Protein AF-A0A1Y3NQS2-F1 (afdb_monomer_lite)

Structure (mmCIF, N/CA/C/O backbone):
data_AF-A0A1Y3NQS2-F1
#
_entry.id   AF-A0A1Y3NQS2-F1
#
loop_
_atom_site.group_PDB
_atom_site.id
_atom_site.type_symbol
_atom_site.label_atom_id
_atom_site.label_alt_id
_atom_site.label_comp_id
_atom_site.label_asym_id
_atom_site.label_entity_id
_atom_site.label_seq_id
_atom_site.pdbx_PDB_ins_code
_atom_site.Cartn_x
_atom_site.Cartn_y
_atom_site.Cartn_z
_atom_site.occupancy
_atom_site.B_iso_or_equiv
_atom_site.auth_seq_id
_atom_site.auth_comp_id
_atom_site.auth_asym_id
_atom_site.auth_atom_id
_atom_site.pdbx_PDB_model_num
ATOM 1 N N . MET A 1 1 ? -6.138 8.684 43.111 1.00 72.88 1 MET A N 1
ATOM 2 C CA . MET A 1 1 ? -6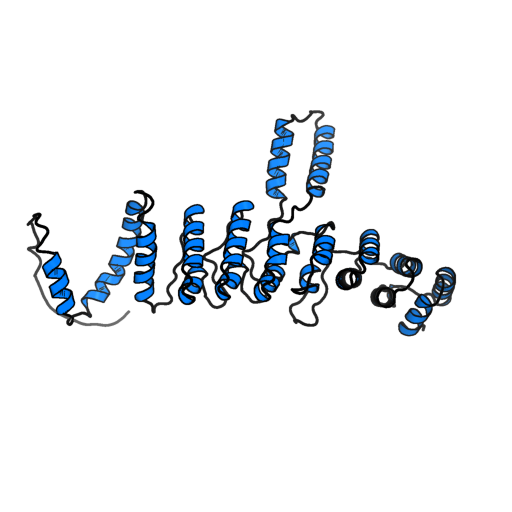.441 8.609 41.664 1.00 72.88 1 MET A CA 1
ATOM 3 C C . MET A 1 1 ? -6.278 7.164 41.236 1.00 72.88 1 MET A C 1
ATOM 5 O O . MET A 1 1 ? -5.329 6.545 41.696 1.00 72.88 1 MET A O 1
ATOM 9 N N . VAL A 1 2 ? -7.195 6.626 40.429 1.00 85.19 2 VAL A N 1
ATOM 10 C CA . VAL A 1 2 ? -7.030 5.296 39.816 1.00 85.19 2 VAL A CA 1
ATOM 11 C C . VAL A 1 2 ? -5.921 5.398 38.769 1.00 85.19 2 VAL A C 1
ATOM 13 O O . VAL A 1 2 ? -5.964 6.315 37.948 1.00 85.19 2 VAL A O 1
ATOM 16 N N . THR A 1 3 ? -4.923 4.516 38.816 1.00 89.56 3 THR A N 1
ATOM 17 C CA . THR A 1 3 ? -3.853 4.499 37.805 1.00 89.56 3 THR A CA 1
ATOM 18 C C . THR A 1 3 ? -4.320 3.801 36.528 1.00 89.56 3 THR A C 1
ATOM 20 O O . THR A 1 3 ? -5.260 3.006 36.551 1.00 89.56 3 THR A O 1
ATOM 23 N N . GLU A 1 4 ? -3.667 4.080 35.397 1.00 89.62 4 GLU A N 1
ATOM 24 C CA . GLU A 1 4 ? -3.989 3.412 34.129 1.00 89.62 4 GLU A CA 1
ATOM 25 C C . GLU A 1 4 ? -3.818 1.890 34.238 1.00 89.62 4 GLU A C 1
ATOM 27 O O . GLU A 1 4 ? -4.712 1.146 33.856 1.00 89.62 4 GLU A O 1
ATOM 32 N N . GLU A 1 5 ? -2.743 1.420 34.872 1.00 88.69 5 GLU A N 1
ATOM 33 C CA . GLU A 1 5 ? -2.480 -0.009 35.084 1.00 88.69 5 GLU A CA 1
ATOM 34 C C . GLU A 1 5 ? -3.564 -0.702 35.930 1.00 88.69 5 GLU A C 1
ATOM 36 O O . GLU A 1 5 ? -4.036 -1.789 35.586 1.00 88.69 5 GLU A O 1
ATOM 41 N N . GLN A 1 6 ? -4.020 -0.052 37.008 1.00 89.31 6 GLN A N 1
ATOM 42 C CA . GLN A 1 6 ? -5.140 -0.548 37.814 1.00 89.31 6 GLN A CA 1
ATOM 43 C C . GLN A 1 6 ? -6.417 -0.651 36.980 1.00 89.31 6 GLN A C 1
ATOM 45 O O . GLN A 1 6 ? -7.163 -1.625 37.097 1.00 89.31 6 GLN A O 1
ATOM 50 N N . LEU A 1 7 ? -6.656 0.344 36.126 1.00 91.31 7 LEU A N 1
ATOM 51 C CA . LEU A 1 7 ? -7.828 0.398 35.269 1.00 91.31 7 LEU A CA 1
ATOM 52 C C . LEU A 1 7 ? -7.801 -0.702 34.197 1.00 91.31 7 LEU A C 1
ATOM 54 O O . LEU A 1 7 ? -8.823 -1.348 33.982 1.00 91.31 7 LEU A O 1
ATOM 58 N N . LEU A 1 8 ? -6.643 -0.960 33.579 1.00 91.00 8 LEU A N 1
ATOM 59 C CA . LEU A 1 8 ? -6.447 -2.024 32.587 1.00 91.00 8 LEU A CA 1
ATOM 60 C C . LEU A 1 8 ? -6.851 -3.395 33.134 1.00 91.00 8 LEU A C 1
ATOM 62 O O . LEU A 1 8 ? -7.706 -4.070 32.556 1.00 91.00 8 LEU A O 1
ATOM 66 N N . LYS A 1 9 ? -6.261 -3.784 34.270 1.00 85.75 9 LYS A N 1
ATOM 67 C CA . LYS A 1 9 ? -6.524 -5.083 34.899 1.00 85.75 9 LYS A CA 1
ATOM 68 C C . LYS A 1 9 ? -7.984 -5.202 35.330 1.00 85.75 9 LYS A C 1
ATOM 70 O O . LYS A 1 9 ? -8.627 -6.217 35.089 1.00 85.75 9 LYS A O 1
ATOM 75 N N . PHE A 1 10 ? -8.531 -4.127 35.896 1.00 91.38 10 PHE A N 1
ATOM 76 C CA . PHE A 1 10 ? -9.922 -4.097 36.319 1.00 91.38 10 PHE A CA 1
ATOM 77 C C . PHE A 1 10 ? -10.898 -4.279 35.148 1.00 91.38 10 PHE A C 1
ATOM 79 O O . PHE A 1 10 ? -11.823 -5.077 35.258 1.00 91.38 10 PHE A O 1
ATOM 86 N N . ILE A 1 11 ? -10.699 -3.582 34.024 1.00 89.81 11 ILE A N 1
ATOM 87 C CA . ILE A 1 11 ? -11.578 -3.716 32.851 1.00 89.81 11 ILE A CA 1
ATOM 88 C C . ILE A 1 11 ? -11.485 -5.118 32.253 1.00 89.81 11 ILE A C 1
ATOM 90 O O . ILE A 1 11 ? -12.499 -5.672 31.845 1.00 89.81 11 ILE A O 1
ATOM 94 N N . LYS A 1 12 ? -10.285 -5.697 32.186 1.00 85.25 12 LYS A N 1
ATOM 95 C CA . LYS A 1 12 ? -10.092 -7.017 31.584 1.00 85.25 12 LYS A CA 1
ATOM 96 C C . LYS A 1 12 ? -10.880 -8.111 32.314 1.00 85.25 12 LYS A C 1
ATOM 98 O O . LYS A 1 12 ? -11.521 -8.929 31.662 1.00 85.25 12 LYS A O 1
ATOM 103 N N . ASP A 1 13 ? -10.859 -8.089 33.643 1.00 87.56 13 ASP A N 1
ATOM 104 C CA . ASP A 1 13 ? -11.329 -9.207 34.471 1.00 87.56 13 ASP A CA 1
ATOM 105 C C . ASP A 1 13 ? -12.802 -9.082 34.912 1.00 87.56 13 ASP A C 1
ATOM 107 O O . ASP A 1 13 ? -13.293 -9.918 35.670 1.00 87.56 13 ASP A O 1
ATOM 111 N N . ASN A 1 14 ? -13.524 -8.041 34.480 1.00 90.81 14 ASN A N 1
ATOM 112 C CA . ASN A 1 14 ? -14.874 -7.741 34.969 1.00 90.81 14 ASN A CA 1
ATOM 113 C C . ASN A 1 14 ? -15.906 -7.560 33.848 1.00 90.81 14 ASN A C 1
ATOM 115 O O . ASN A 1 14 ? -15.579 -7.263 32.699 1.00 90.81 14 ASN A O 1
ATOM 119 N N . THR A 1 15 ? -17.184 -7.717 34.207 1.00 93.62 15 THR A N 1
ATOM 120 C CA . THR A 1 15 ? -18.317 -7.471 33.306 1.00 93.62 15 THR A CA 1
ATOM 121 C C . THR A 1 15 ? -18.551 -5.977 33.097 1.00 93.62 15 THR A C 1
ATOM 123 O O . THR A 1 15 ? -18.218 -5.148 33.948 1.00 93.62 15 THR A O 1
ATOM 126 N N . VAL A 1 16 ? -19.202 -5.627 31.985 1.00 94.06 16 VAL A N 1
ATOM 127 C CA . VAL A 1 16 ? -19.558 -4.239 31.649 1.00 94.06 16 VAL A CA 1
ATOM 128 C C . VAL A 1 16 ? -20.316 -3.529 32.778 1.00 94.06 16 VAL A C 1
ATOM 130 O O . VAL A 1 16 ? -20.058 -2.353 33.027 1.00 94.06 16 VAL A O 1
ATOM 133 N N . ASP A 1 17 ? -21.195 -4.225 33.504 1.00 93.25 17 ASP A N 1
ATOM 134 C CA . ASP A 1 17 ? -21.956 -3.641 34.616 1.00 93.25 17 ASP A CA 1
ATOM 135 C C . ASP A 1 17 ? -21.053 -3.236 35.788 1.00 93.25 17 ASP A C 1
ATOM 137 O O . ASP A 1 17 ? -21.158 -2.121 36.312 1.00 93.25 17 ASP A O 1
ATOM 141 N N . ILE A 1 18 ? -20.109 -4.109 36.153 1.00 93.88 18 ILE A N 1
ATOM 142 C CA . ILE A 1 18 ? -19.116 -3.848 37.201 1.00 93.88 18 ILE A CA 1
ATOM 143 C C . ILE A 1 18 ? -18.188 -2.704 36.769 1.00 93.88 18 ILE A C 1
ATOM 145 O O . ILE A 1 18 ? -17.901 -1.794 37.555 1.00 93.88 18 ILE A O 1
ATOM 149 N N . ILE A 1 19 ? -17.778 -2.697 35.497 1.00 94.06 19 ILE A N 1
ATOM 150 C CA . ILE A 1 19 ? -16.976 -1.620 34.910 1.00 94.06 19 ILE A CA 1
ATOM 151 C C . ILE A 1 19 ? -17.725 -0.287 34.972 1.00 94.06 19 ILE A C 1
ATOM 153 O O . ILE A 1 19 ? -17.156 0.724 35.383 1.00 94.06 19 ILE A O 1
ATOM 157 N N . ASN A 1 20 ? -19.009 -0.272 34.619 1.00 94.25 20 ASN A N 1
ATOM 158 C CA . ASN A 1 20 ? -19.844 0.923 34.643 1.00 94.25 20 ASN A CA 1
ATOM 159 C C . ASN A 1 20 ? -20.007 1.499 36.046 1.00 94.25 20 ASN A C 1
ATOM 161 O O . ASN A 1 20 ? -19.822 2.703 36.239 1.00 94.25 20 ASN A O 1
ATOM 165 N N . PHE A 1 21 ? -20.269 0.644 37.035 1.00 94.19 21 PHE A N 1
ATOM 166 C CA . PHE A 1 21 ? -20.311 1.062 38.431 1.00 94.19 21 PHE A CA 1
ATOM 167 C C . PHE A 1 21 ? -18.988 1.707 38.870 1.00 94.19 21 PHE A C 1
ATOM 169 O O . PHE A 1 21 ? -18.985 2.802 39.437 1.00 94.19 21 PHE A O 1
ATOM 176 N N . TYR A 1 22 ? -17.857 1.070 38.559 1.00 93.12 22 TYR A N 1
ATOM 177 C CA . TYR A 1 22 ? -16.532 1.566 38.930 1.00 93.12 22 TYR A CA 1
ATOM 178 C C . TYR A 1 22 ? -16.192 2.899 38.252 1.00 93.12 22 TYR A C 1
ATOM 180 O O . TYR A 1 22 ? -15.749 3.838 38.915 1.00 93.12 22 TYR A O 1
ATOM 188 N N . PHE A 1 23 ? -16.456 3.024 36.949 1.00 94.62 23 PHE A N 1
ATOM 189 C CA . PHE A 1 23 ? -16.227 4.264 36.204 1.00 94.62 23 PHE A CA 1
ATOM 190 C C . PHE A 1 23 ? -17.012 5.433 36.801 1.00 94.62 23 PHE A C 1
ATOM 192 O O . PHE A 1 23 ? -16.451 6.517 36.955 1.00 94.62 23 PHE A O 1
ATOM 199 N N . ASN A 1 24 ? -18.273 5.208 37.181 1.00 93.00 24 ASN A N 1
ATOM 200 C CA . ASN A 1 24 ? -19.110 6.235 37.799 1.00 93.00 24 ASN A CA 1
ATOM 201 C C . ASN A 1 24 ? -18.612 6.595 39.204 1.00 93.00 24 ASN A C 1
ATOM 203 O O . ASN A 1 24 ? -18.467 7.775 39.517 1.00 93.00 24 ASN A O 1
ATOM 207 N N . LYS A 1 25 ? -18.276 5.591 40.027 1.00 93.94 25 LYS A N 1
ATOM 208 C CA . LYS A 1 25 ? -17.766 5.786 41.394 1.00 93.94 25 LYS A CA 1
ATOM 209 C C . LYS A 1 25 ? -16.491 6.632 41.432 1.00 93.94 25 LYS A C 1
ATOM 211 O O . LYS A 1 25 ? -16.337 7.459 42.326 1.00 93.94 25 LYS A O 1
ATOM 216 N N . TYR A 1 26 ? -15.585 6.425 40.478 1.00 92.25 26 TYR A N 1
ATOM 217 C CA . TYR A 1 26 ? -14.294 7.120 40.418 1.00 92.25 26 TYR A CA 1
ATOM 218 C C . TYR A 1 26 ? -14.248 8.258 39.388 1.00 92.25 26 TYR A C 1
ATOM 220 O O . TYR A 1 26 ? -13.177 8.816 39.154 1.00 92.25 26 TYR A O 1
ATOM 228 N N . ASN A 1 27 ? -15.391 8.616 38.789 1.00 91.25 27 ASN A N 1
ATOM 229 C CA . ASN A 1 27 ? -15.522 9.658 37.766 1.00 91.25 27 ASN A CA 1
ATOM 230 C C . ASN A 1 27 ? -14.489 9.527 36.622 1.00 91.25 27 ASN A C 1
ATOM 232 O O . ASN A 1 27 ? -13.821 10.488 36.227 1.00 91.25 27 ASN A O 1
ATOM 236 N N . ILE A 1 28 ? -14.317 8.305 36.114 1.00 92.06 28 ILE A N 1
ATOM 237 C CA . ILE A 1 28 ? -13.316 7.977 35.094 1.00 92.06 28 ILE A CA 1
ATOM 238 C C . ILE A 1 28 ? -13.755 8.541 33.742 1.00 92.06 28 ILE A C 1
ATOM 240 O O . ILE A 1 28 ? -14.823 8.214 33.223 1.00 92.06 28 ILE A O 1
ATOM 244 N N . ASN A 1 29 ? -12.897 9.364 33.138 1.00 90.38 29 ASN A N 1
ATOM 245 C CA . ASN A 1 29 ? -13.169 10.042 31.873 1.00 90.38 29 ASN A CA 1
ATOM 246 C C . ASN A 1 29 ? -12.006 9.869 30.892 1.00 90.38 29 ASN A C 1
ATOM 248 O O . ASN A 1 29 ? -10.848 10.054 31.265 1.00 90.38 29 ASN A O 1
ATOM 252 N N . SER A 1 30 ? -12.324 9.612 29.621 1.00 91.00 30 SER A N 1
ATOM 253 C CA . SER A 1 30 ? -11.355 9.406 28.536 1.00 91.00 30 SER A CA 1
ATOM 254 C C . SER A 1 30 ? -10.328 10.536 28.399 1.00 91.00 30 SER A C 1
ATOM 256 O O . SER A 1 30 ? -9.187 10.276 28.025 1.00 91.00 30 SER A O 1
ATOM 258 N N . LYS A 1 31 ? -10.672 11.780 28.768 1.00 89.81 31 LYS A N 1
ATOM 259 C CA . LYS A 1 31 ? -9.739 12.924 28.740 1.00 89.81 31 LYS A CA 1
ATOM 260 C C . LYS A 1 31 ? -8.485 12.703 29.599 1.00 89.81 31 LYS A C 1
ATOM 262 O O . LYS A 1 31 ? -7.427 13.199 29.232 1.00 89.81 31 LYS A O 1
ATOM 267 N N . TYR A 1 32 ? -8.601 11.988 30.718 1.00 89.12 32 TYR A N 1
ATOM 268 C CA . TYR A 1 32 ? -7.492 11.779 31.657 1.00 89.12 32 TYR A CA 1
ATOM 269 C C . TYR A 1 32 ? -6.646 10.537 31.345 1.00 89.12 32 TYR A C 1
ATOM 271 O O . TYR A 1 32 ? -5.622 10.338 31.983 1.00 89.12 32 TYR A O 1
ATOM 279 N N . PHE A 1 33 ? -7.055 9.728 30.364 1.00 89.94 33 PHE A N 1
ATOM 280 C CA . PHE A 1 33 ? -6.448 8.431 30.041 1.00 89.94 33 PHE A CA 1
ATOM 281 C C . PHE A 1 33 ? -6.138 8.319 28.544 1.00 89.94 33 PHE A C 1
ATOM 283 O O . PHE A 1 33 ? -6.528 7.351 27.897 1.00 89.94 33 PHE A O 1
ATOM 290 N N . ASN A 1 34 ? -5.539 9.360 27.957 1.00 89.31 34 ASN A N 1
ATOM 291 C CA . ASN A 1 34 ? -5.188 9.414 26.530 1.00 89.31 34 ASN A CA 1
ATOM 292 C C . ASN A 1 34 ? -6.338 8.985 25.587 1.00 89.31 34 ASN A C 1
ATOM 294 O O . ASN A 1 34 ? -6.175 8.129 24.719 1.00 89.31 34 ASN A O 1
ATOM 298 N N . ASN A 1 35 ? -7.548 9.511 25.810 1.00 92.88 35 ASN A N 1
ATOM 299 C CA . ASN A 1 35 ? -8.752 9.132 25.062 1.00 92.88 35 ASN A CA 1
ATOM 300 C C . ASN A 1 35 ? -9.048 7.609 25.082 1.00 92.88 35 ASN A C 1
ATOM 302 O O . ASN A 1 35 ? -9.699 7.080 24.190 1.00 92.88 35 ASN A O 1
ATOM 306 N N . PHE A 1 36 ? -8.571 6.898 26.105 1.00 95.31 36 PHE A N 1
ATOM 307 C CA . PHE A 1 36 ? -8.565 5.437 26.226 1.00 95.31 36 PHE A CA 1
ATOM 308 C C . PHE A 1 36 ? -7.836 4.680 25.106 1.00 95.31 36 PHE A C 1
ATOM 310 O O . PHE A 1 36 ? -8.033 3.477 24.975 1.00 95.31 36 PHE A O 1
ATOM 317 N N . ASN A 1 37 ? -6.970 5.331 24.325 1.00 92.12 37 ASN A N 1
ATOM 318 C CA . ASN A 1 37 ? -6.278 4.685 23.206 1.00 92.12 37 ASN A CA 1
ATOM 319 C C . ASN A 1 37 ? -5.357 3.541 23.683 1.00 92.12 37 ASN A C 1
ATOM 321 O O . ASN A 1 37 ? -5.443 2.431 23.161 1.00 92.12 37 ASN A O 1
ATOM 325 N N . HIS A 1 38 ? -4.543 3.770 24.725 1.00 92.44 38 HIS A N 1
ATOM 326 C CA . HIS A 1 38 ? -3.690 2.723 25.317 1.00 92.44 38 HIS A CA 1
ATOM 327 C C . HIS A 1 38 ? -4.507 1.597 25.950 1.00 92.44 38 HIS A C 1
ATOM 329 O O . HIS A 1 38 ? -4.187 0.423 25.779 1.00 92.44 38 HIS A O 1
ATOM 335 N N . ILE A 1 39 ? -5.604 1.953 26.623 1.00 94.69 39 ILE A N 1
ATOM 336 C CA . ILE A 1 39 ? -6.519 0.981 27.225 1.00 94.69 39 ILE A CA 1
ATOM 337 C C . ILE A 1 39 ? -7.121 0.075 26.160 1.00 94.69 39 ILE A C 1
ATOM 339 O O . ILE A 1 39 ? -7.090 -1.144 26.293 1.00 94.69 39 ILE A O 1
ATOM 343 N N . LEU A 1 40 ? -7.626 0.662 25.079 1.00 96.06 40 LEU A N 1
ATOM 344 C CA . LEU A 1 40 ? -8.206 -0.085 23.976 1.00 96.06 40 LEU A CA 1
ATOM 345 C C . LEU A 1 40 ? -7.179 -1.019 23.319 1.00 96.06 40 LEU A C 1
ATOM 347 O O . LEU A 1 40 ? -7.496 -2.179 23.058 1.00 96.06 40 L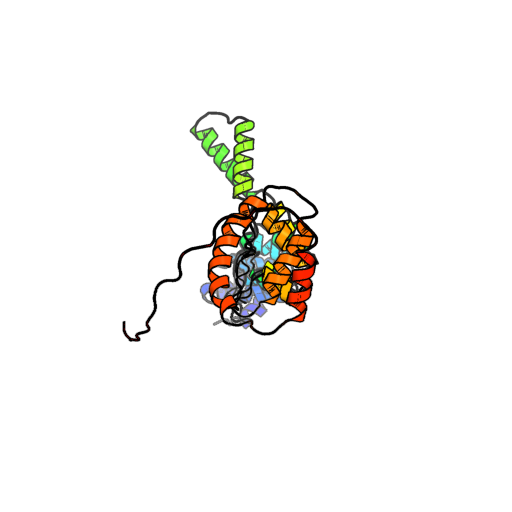EU A O 1
ATOM 351 N N . LEU A 1 41 ? -5.949 -0.539 23.098 1.00 95.06 41 LEU A N 1
ATOM 352 C CA . LEU A 1 41 ? -4.863 -1.353 22.552 1.00 95.06 41 LEU A CA 1
ATOM 353 C C . LEU A 1 41 ? -4.547 -2.553 23.456 1.00 95.06 41 LEU A C 1
ATOM 355 O O . LEU A 1 41 ? -4.505 -3.679 22.966 1.00 95.06 41 LEU A O 1
ATOM 359 N N . TYR A 1 42 ? -4.411 -2.339 24.768 1.00 94.38 42 TYR A N 1
ATOM 360 C CA . TYR A 1 42 ? -4.160 -3.415 25.731 1.00 94.38 42 TYR A CA 1
ATOM 361 C C . TYR A 1 42 ? -5.285 -4.457 25.756 1.00 94.38 42 TYR A C 1
ATOM 363 O O . TYR A 1 42 ? -5.028 -5.662 25.791 1.00 94.38 42 TYR A O 1
ATOM 371 N N . LEU A 1 43 ? -6.547 -4.021 25.731 1.00 94.56 43 LEU A N 1
ATOM 372 C CA . LEU A 1 43 ? -7.690 -4.938 25.735 1.00 94.56 43 LEU A CA 1
ATOM 373 C C . LEU A 1 43 ? -7.690 -5.840 24.497 1.00 94.56 43 LEU A C 1
ATOM 375 O O . LEU A 1 43 ? -7.983 -7.025 24.608 1.00 94.56 43 LEU A O 1
ATOM 379 N N . ILE A 1 44 ? -7.296 -5.311 23.339 1.00 95.19 44 ILE A N 1
ATOM 380 C CA . ILE A 1 44 ? -7.179 -6.097 22.106 1.00 95.19 44 ILE A CA 1
ATOM 381 C C . ILE A 1 44 ? -5.941 -6.999 22.118 1.00 95.19 44 ILE A C 1
ATOM 383 O O . ILE A 1 44 ? -6.019 -8.138 21.666 1.00 95.19 44 ILE A O 1
ATOM 387 N N . GLN A 1 45 ? -4.811 -6.539 22.658 1.00 94.12 45 GLN A N 1
ATOM 388 C CA . GLN A 1 45 ? -3.609 -7.363 22.847 1.00 94.12 45 GLN A CA 1
ATOM 389 C C . GLN A 1 45 ? -3.862 -8.554 23.775 1.00 94.12 45 GLN A C 1
ATOM 391 O O . GLN A 1 45 ? -3.307 -9.627 23.569 1.00 94.12 45 GLN A O 1
ATOM 396 N N . SER A 1 46 ? -4.713 -8.365 24.781 1.00 92.12 46 SER A N 1
ATOM 397 C CA . SER A 1 46 ? -4.994 -9.352 25.823 1.00 92.12 46 SER A CA 1
ATOM 398 C C . SER A 1 46 ? -6.270 -10.173 25.605 1.00 92.12 46 SER A C 1
ATOM 400 O O . SER A 1 46 ? -6.696 -10.856 26.538 1.00 92.12 46 SER A O 1
ATOM 402 N N . ASP A 1 47 ? -6.857 -10.099 24.404 1.00 90.75 47 ASP A N 1
ATOM 403 C CA . ASP A 1 47 ? -8.070 -10.817 23.984 1.00 90.75 47 ASP A CA 1
ATOM 404 C C . ASP A 1 47 ? -9.265 -10.628 24.935 1.00 90.75 47 ASP A C 1
ATOM 406 O O . ASP A 1 47 ? -10.008 -11.560 25.247 1.00 90.75 47 ASP A O 1
ATOM 410 N N . ALA A 1 48 ? -9.461 -9.395 25.408 1.00 91.75 48 ALA A N 1
ATOM 411 C CA . ALA A 1 48 ? -10.630 -9.032 26.197 1.00 91.75 48 ALA A CA 1
ATOM 412 C C . ALA A 1 48 ? -11.935 -9.209 25.399 1.00 91.75 48 ALA A C 1
ATOM 414 O O . ALA A 1 48 ? -11.955 -9.179 24.164 1.00 91.75 48 ALA A O 1
ATOM 415 N N . SER A 1 49 ? -13.052 -9.342 26.117 1.00 92.19 49 SER A N 1
ATOM 416 C CA . SER A 1 49 ? -14.361 -9.536 25.496 1.00 92.19 49 SER A CA 1
ATOM 417 C C . SER A 1 49 ? -14.750 -8.367 24.583 1.00 92.19 49 SER A C 1
ATOM 419 O O . SER A 1 49 ? -14.414 -7.199 24.821 1.00 92.19 49 SER A O 1
ATOM 421 N N . LYS A 1 50 ? -15.511 -8.676 23.528 1.00 92.88 50 LYS A N 1
ATOM 422 C CA . LYS A 1 50 ? -15.987 -7.674 22.567 1.00 92.88 50 LYS A CA 1
ATOM 423 C C . LYS A 1 50 ? -16.868 -6.624 23.242 1.00 92.88 50 LYS A C 1
ATOM 425 O O . LYS A 1 50 ? -16.818 -5.457 22.862 1.00 92.88 50 LYS A O 1
ATOM 430 N N . GLU A 1 51 ? -17.621 -7.020 24.262 1.00 94.69 51 GLU A N 1
ATOM 431 C CA . GLU A 1 51 ? -18.461 -6.146 25.078 1.00 94.69 51 GLU A CA 1
ATOM 432 C C . GLU A 1 51 ? -17.618 -5.104 25.824 1.00 94.69 51 GLU A C 1
ATOM 434 O O . GLU A 1 51 ? -17.957 -3.918 25.818 1.00 94.69 51 GLU A O 1
ATOM 439 N N . ASN A 1 52 ? -16.488 -5.516 26.409 1.00 94.31 52 ASN A N 1
ATOM 440 C CA . ASN A 1 52 ? -15.584 -4.610 27.118 1.00 94.31 52 ASN A CA 1
ATOM 441 C C . ASN A 1 52 ? -14.892 -3.647 26.141 1.00 94.31 52 ASN A C 1
ATOM 443 O O . ASN A 1 52 ? -14.812 -2.445 26.407 1.00 94.31 52 ASN A O 1
ATOM 447 N N . ILE A 1 53 ? -14.467 -4.142 24.974 1.00 95.44 53 ILE A N 1
ATOM 448 C CA . ILE A 1 53 ? -13.915 -3.315 23.889 1.00 95.44 53 ILE A CA 1
ATOM 449 C C . ILE A 1 53 ? -14.953 -2.275 23.429 1.00 95.44 53 ILE A C 1
ATOM 451 O O . ILE A 1 53 ? -14.656 -1.080 23.368 1.00 95.44 53 ILE A O 1
ATOM 455 N N . GLU A 1 54 ? -16.189 -2.700 23.149 1.00 95.88 54 GLU A N 1
ATOM 456 C CA . GLU A 1 54 ? -17.282 -1.817 22.724 1.00 95.88 54 GLU A CA 1
ATOM 457 C C . GLU A 1 54 ? -17.585 -0.738 23.76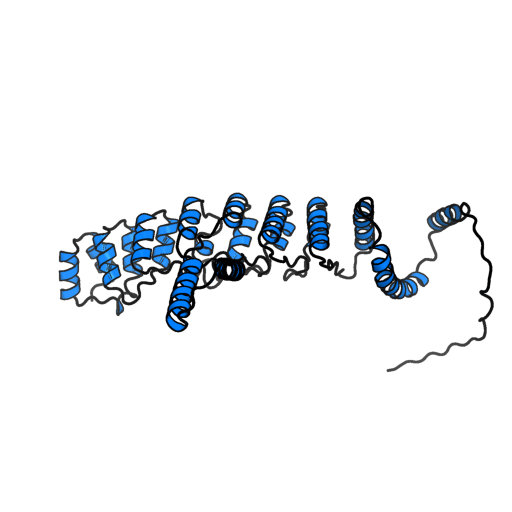4 1.00 95.88 54 GLU A C 1
ATOM 459 O O . GLU A 1 54 ? -17.769 0.438 23.431 1.00 95.88 54 GLU A O 1
ATOM 464 N N . TYR A 1 55 ? -17.619 -1.136 25.034 1.00 95.81 55 TYR A N 1
ATOM 465 C CA . TYR A 1 55 ? -17.868 -0.242 26.150 1.00 95.81 55 TYR A CA 1
ATOM 466 C C . TYR A 1 55 ? -16.828 0.884 26.227 1.00 95.81 55 TYR A C 1
ATOM 468 O O . TYR A 1 55 ? -17.196 2.051 26.416 1.00 95.81 55 TYR A O 1
ATOM 476 N N . ILE A 1 56 ? -15.544 0.561 26.036 1.00 96.50 56 ILE A N 1
ATOM 477 C CA . ILE A 1 56 ? -14.465 1.554 26.020 1.00 96.50 56 ILE A CA 1
ATOM 478 C C . ILE A 1 56 ? -14.580 2.470 24.802 1.00 96.50 56 ILE A C 1
ATOM 480 O O . ILE A 1 56 ? -14.580 3.691 24.977 1.00 96.50 56 ILE A O 1
ATOM 484 N N . ILE A 1 57 ? -14.780 1.919 23.598 1.00 96.44 57 ILE A N 1
ATOM 485 C CA . ILE A 1 57 ? -14.928 2.706 22.360 1.00 96.44 57 ILE A CA 1
ATOM 486 C C . ILE A 1 57 ? -16.066 3.728 22.475 1.00 96.44 57 ILE A C 1
ATOM 488 O O . ILE A 1 57 ? -15.918 4.896 22.099 1.00 96.44 57 ILE A O 1
ATOM 492 N N . LYS A 1 58 ? -17.210 3.326 23.044 1.00 95.31 58 LYS A N 1
ATOM 493 C CA . LYS A 1 58 ? -18.370 4.215 23.211 1.00 95.31 58 LYS A CA 1
ATOM 494 C C . LYS A 1 58 ? -18.066 5.444 24.071 1.00 95.31 58 LYS A C 1
ATOM 496 O O . LYS A 1 58 ? -18.687 6.483 23.848 1.00 95.31 58 LYS A O 1
ATOM 501 N N . ARG A 1 59 ? -17.101 5.354 24.992 1.00 95.06 59 ARG A N 1
ATOM 502 C CA . ARG A 1 59 ? -16.683 6.440 25.896 1.00 95.06 59 ARG A CA 1
ATOM 503 C C . ARG A 1 59 ? -15.514 7.286 25.381 1.00 95.06 59 ARG A C 1
ATOM 505 O O . ARG A 1 59 ? -15.151 8.281 26.021 1.00 95.06 59 ARG A O 1
ATOM 512 N N . GLN A 1 60 ? -14.915 6.923 24.251 1.00 95.75 60 GLN A N 1
ATOM 513 C CA . GLN A 1 60 ? -13.907 7.762 23.612 1.00 95.75 60 GLN A CA 1
ATOM 514 C C . GLN A 1 60 ? -14.557 9.002 22.992 1.00 95.75 60 GLN A C 1
ATOM 516 O O . GLN A 1 60 ? -15.668 8.939 22.462 1.00 95.75 60 GLN A O 1
ATOM 521 N N . LYS A 1 61 ? -13.850 10.135 23.046 1.00 93.06 61 LYS A N 1
ATOM 522 C CA . LYS A 1 61 ? -14.268 11.373 22.373 1.00 93.06 61 LYS A CA 1
ATOM 523 C C . LYS A 1 61 ? -13.914 11.338 20.889 1.00 93.06 61 LYS A C 1
ATOM 525 O O . LYS A 1 61 ? -14.730 11.730 20.065 1.00 93.06 61 LYS A O 1
ATOM 530 N N . ASN A 1 62 ? -12.714 10.856 20.565 1.00 92.56 62 ASN A N 1
ATOM 531 C CA . ASN A 1 62 ? -12.281 10.552 19.202 1.00 92.56 62 ASN A CA 1
ATOM 532 C C . ASN A 1 62 ? -12.260 9.022 19.019 1.00 92.56 62 ASN A C 1
ATOM 534 O O . ASN A 1 62 ? -11.779 8.320 19.901 1.00 92.56 62 ASN A O 1
ATOM 538 N N . ARG A 1 63 ? -12.783 8.504 17.905 1.00 94.25 63 ARG A N 1
ATOM 539 C CA . ARG A 1 63 ? -12.819 7.065 17.595 1.00 94.25 63 ARG A CA 1
ATOM 540 C C . ARG A 1 63 ? -11.925 6.666 16.418 1.00 94.25 63 ARG A C 1
ATOM 542 O O . ARG A 1 63 ? -12.063 5.556 15.921 1.00 94.25 63 ARG A O 1
ATOM 549 N N . ASP A 1 64 ? -10.991 7.532 16.016 1.00 92.62 64 ASP A N 1
ATOM 550 C CA . ASP A 1 64 ? -10.046 7.282 14.923 1.00 92.62 64 ASP A CA 1
ATOM 551 C C . ASP A 1 64 ? -9.276 5.973 15.119 1.00 92.62 64 ASP A C 1
ATOM 553 O O . ASP A 1 64 ? -9.084 5.248 14.152 1.00 92.62 64 ASP A O 1
ATOM 557 N N . ASN A 1 65 ? -8.849 5.656 16.351 1.00 95.44 65 ASN A N 1
ATOM 558 C CA . ASN A 1 65 ? -8.294 4.350 16.749 1.00 95.44 65 ASN A CA 1
ATOM 559 C C . ASN A 1 65 ? -7.315 3.723 15.731 1.00 95.44 65 ASN A C 1
ATOM 561 O O . ASN A 1 65 ? -7.310 2.508 15.533 1.00 95.44 65 ASN A O 1
ATOM 565 N N . VAL A 1 66 ? -6.497 4.559 15.078 1.00 95.25 66 VAL A N 1
ATOM 566 C CA . VAL A 1 66 ? -5.664 4.177 13.925 1.00 95.25 66 VAL A CA 1
ATOM 567 C C . VAL A 1 66 ? -4.678 3.083 14.314 1.00 95.25 66 VAL A C 1
ATOM 569 O O . VAL A 1 66 ? -4.646 2.029 13.694 1.00 95.25 66 VAL A O 1
ATOM 572 N N . GLU A 1 67 ? -3.917 3.312 15.383 1.00 94.38 67 GLU A N 1
ATOM 573 C CA . GLU A 1 67 ? -2.904 2.377 15.878 1.00 94.38 67 GLU A CA 1
ATOM 574 C C . GLU A 1 67 ? -3.514 1.027 16.266 1.00 94.38 67 GLU A C 1
ATOM 576 O O . GLU A 1 67 ? -3.023 -0.025 15.869 1.00 94.38 67 GLU A O 1
ATOM 581 N N . THR A 1 68 ? -4.643 1.048 16.972 1.00 96.31 68 THR A N 1
ATOM 582 C CA . THR A 1 68 ? -5.365 -0.160 17.374 1.00 96.31 68 THR A CA 1
ATOM 583 C C . THR A 1 68 ? -5.892 -0.947 16.172 1.00 96.31 68 THR A C 1
ATOM 585 O O . THR A 1 68 ? -5.811 -2.178 16.144 1.00 96.31 68 THR A O 1
ATOM 588 N N . LEU A 1 69 ? -6.432 -0.250 15.168 1.00 97.38 69 LEU A N 1
ATOM 589 C CA . LEU A 1 69 ? -6.875 -0.868 13.924 1.00 97.38 69 LEU A CA 1
ATOM 590 C C . LEU A 1 69 ? -5.694 -1.495 13.181 1.00 97.38 69 LEU A C 1
ATOM 592 O O . LEU A 1 69 ? -5.796 -2.631 12.726 1.00 97.38 69 LEU A O 1
ATOM 596 N N . PHE A 1 70 ? -4.573 -0.781 13.103 1.00 96.06 70 PHE A N 1
ATOM 597 C CA . PHE A 1 70 ? -3.368 -1.253 12.433 1.00 96.06 70 PHE A CA 1
ATOM 598 C C . PHE A 1 70 ? -2.813 -2.507 13.109 1.00 96.06 70 PHE A C 1
ATOM 600 O O . PHE A 1 70 ? -2.589 -3.509 12.433 1.00 96.06 70 PHE A O 1
ATOM 607 N N . TYR A 1 71 ? -2.695 -2.491 14.439 1.00 96.19 71 TYR A N 1
ATOM 608 C CA . TYR A 1 71 ? -2.310 -3.658 15.231 1.00 96.19 71 TYR A CA 1
ATOM 609 C C . TYR A 1 71 ? -3.237 -4.853 14.972 1.00 96.19 71 TYR A C 1
ATOM 611 O O . TYR A 1 71 ? -2.773 -5.954 14.693 1.00 96.19 71 TYR A O 1
ATOM 619 N N . SER A 1 72 ? -4.555 -4.632 14.981 1.00 97.38 72 SER A N 1
ATOM 620 C CA . SER A 1 72 ? -5.535 -5.706 14.758 1.00 97.38 72 SER A CA 1
ATOM 621 C C . SER A 1 72 ? -5.395 -6.358 13.379 1.00 97.38 72 SER A C 1
ATOM 623 O O . SER A 1 72 ? -5.642 -7.551 13.246 1.00 97.38 72 SER A O 1
ATOM 625 N N . ILE A 1 73 ? -5.018 -5.592 12.351 1.00 97.56 73 ILE A N 1
ATOM 626 C CA . ILE A 1 73 ? -4.786 -6.118 10.999 1.00 97.56 73 ILE A CA 1
ATOM 627 C C . ILE A 1 73 ? -3.480 -6.915 10.949 1.00 97.56 73 ILE A C 1
ATOM 629 O O . ILE A 1 73 ? -3.473 -8.016 10.406 1.00 97.56 73 ILE A O 1
ATOM 633 N N . ILE A 1 74 ? -2.399 -6.395 11.540 1.00 96.06 74 ILE A N 1
ATOM 634 C CA . ILE A 1 74 ? -1.096 -7.078 11.572 1.00 96.06 74 ILE A CA 1
ATOM 635 C C . ILE A 1 74 ? -1.202 -8.430 12.282 1.00 96.06 74 ILE A C 1
ATOM 637 O O . ILE A 1 74 ? -0.778 -9.454 11.750 1.00 96.06 74 ILE A O 1
ATOM 641 N N . GLU A 1 75 ? -1.870 -8.464 13.429 1.00 96.94 75 GLU A N 1
ATOM 642 C CA . GLU A 1 75 ? -2.058 -9.682 14.222 1.00 96.94 75 GLU A CA 1
ATOM 643 C C . GLU A 1 75 ? -3.187 -10.587 13.705 1.00 96.94 75 GLU A C 1
ATOM 645 O O . GLU A 1 75 ? -3.644 -11.476 14.419 1.00 96.94 75 GLU A O 1
ATOM 650 N N . HIS A 1 76 ? -3.693 -10.349 12.487 1.00 97.69 76 HIS A N 1
ATOM 651 C CA . HIS A 1 76 ? -4.753 -11.149 11.860 1.00 97.69 76 HIS A CA 1
ATOM 652 C C . HIS A 1 76 ? -6.063 -11.216 12.670 1.00 97.69 76 HIS A C 1
ATOM 654 O O . HIS A 1 76 ? -6.923 -12.071 12.446 1.00 97.69 76 HIS A O 1
ATOM 660 N N . LYS A 1 77 ? -6.293 -10.258 13.574 1.00 97.31 77 LYS A N 1
ATOM 661 C CA . LYS A 1 77 ? -7.533 -10.106 14.348 1.00 97.31 77 LYS A CA 1
ATOM 662 C C . LYS A 1 77 ? -8.608 -9.410 13.502 1.00 97.31 77 LYS A C 1
ATOM 664 O O . LYS A 1 77 ? -9.174 -8.386 13.892 1.00 97.31 77 LYS A O 1
ATOM 669 N N . PHE A 1 78 ? -8.906 -9.955 12.319 1.00 97.00 78 PHE A N 1
ATOM 670 C CA . PHE A 1 78 ? -9.757 -9.313 11.308 1.00 97.00 78 PHE A CA 1
ATOM 671 C C . PHE A 1 78 ? -11.184 -9.025 11.786 1.00 97.00 78 PHE A C 1
ATOM 673 O O . PHE A 1 78 ? -11.785 -8.040 11.356 1.00 97.00 78 PHE A O 1
ATOM 680 N N . ASP A 1 79 ? -11.739 -9.832 12.689 1.00 96.69 79 ASP A N 1
ATOM 681 C CA . ASP A 1 79 ? -13.074 -9.580 13.241 1.00 96.69 79 ASP A CA 1
ATOM 682 C C . ASP A 1 79 ? -13.092 -8.382 14.196 1.00 96.69 79 ASP A C 1
ATOM 684 O O . ASP A 1 79 ? -14.040 -7.589 14.175 1.00 96.69 79 ASP A O 1
ATOM 688 N N . ILE A 1 80 ? -12.010 -8.183 14.956 1.00 97.44 80 ILE A N 1
ATOM 689 C CA . ILE A 1 80 ? -11.787 -6.970 15.749 1.00 97.44 80 ILE A CA 1
ATOM 690 C C . ILE A 1 80 ? -11.559 -5.782 14.812 1.00 97.44 80 ILE A C 1
ATOM 692 O O . ILE A 1 80 ? -12.197 -4.748 14.988 1.00 97.44 80 ILE A O 1
ATOM 696 N N . ALA A 1 81 ? -10.742 -5.927 13.766 1.00 97.69 81 ALA A N 1
ATOM 697 C CA . ALA A 1 81 ? -10.513 -4.860 12.791 1.00 97.69 81 ALA A CA 1
ATOM 698 C C . ALA A 1 81 ? -11.818 -4.407 12.099 1.00 97.69 81 ALA A C 1
ATOM 700 O O . ALA A 1 81 ? -12.106 -3.211 12.046 1.00 97.69 81 ALA A O 1
ATOM 701 N N . LYS A 1 82 ? -12.672 -5.342 11.648 1.00 97.19 82 LYS A N 1
ATOM 702 C CA . LYS A 1 82 ? -14.017 -5.031 11.110 1.00 97.19 82 LYS A CA 1
ATOM 703 C C . LYS A 1 82 ? -14.871 -4.304 12.139 1.00 97.19 82 LYS A C 1
ATOM 705 O O . LYS A 1 82 ? -15.575 -3.350 11.805 1.00 97.19 82 LYS A O 1
ATOM 710 N N . PHE A 1 83 ? -14.833 -4.766 13.386 1.00 96.69 83 PHE A N 1
ATOM 711 C CA . PHE A 1 83 ? -15.584 -4.160 14.474 1.00 96.69 83 PHE A CA 1
ATOM 712 C C . PHE A 1 83 ? -15.125 -2.724 14.766 1.00 96.69 83 PHE A C 1
ATOM 714 O O . PHE A 1 83 ? -15.969 -1.843 14.932 1.00 96.69 83 PHE A O 1
ATOM 721 N N . LEU A 1 84 ? -13.816 -2.468 14.759 1.00 96.75 84 LEU A N 1
ATOM 722 C CA . LEU A 1 84 ? -13.228 -1.137 14.906 1.00 96.75 84 LEU A CA 1
ATOM 723 C C . LEU A 1 84 ? -13.653 -0.214 13.758 1.00 96.75 84 LEU A C 1
ATOM 725 O O . LEU A 1 84 ? -14.144 0.883 14.016 1.00 96.75 84 LEU A O 1
ATOM 729 N N . ILE A 1 85 ? -13.557 -0.673 12.505 1.00 95.50 85 ILE A N 1
ATOM 730 C CA . ILE A 1 85 ? -13.988 0.094 11.322 1.00 95.50 85 ILE A CA 1
ATOM 731 C C . ILE A 1 85 ? -15.479 0.449 11.416 1.00 95.50 85 ILE A C 1
ATOM 733 O O . ILE A 1 85 ? -15.860 1.596 11.187 1.00 95.50 85 ILE A O 1
ATOM 737 N N . LYS A 1 86 ? -16.332 -0.500 11.827 1.00 95.19 86 LYS A N 1
ATOM 738 C CA . LYS A 1 86 ? -17.769 -0.254 12.052 1.00 95.19 86 LYS A CA 1
ATOM 739 C C . LYS A 1 86 ? -18.026 0.802 13.137 1.00 95.19 86 LYS A C 1
ATOM 741 O O . LYS A 1 86 ? -19.065 1.453 13.114 1.00 95.19 86 LYS A O 1
ATOM 746 N N . ASN A 1 87 ? -17.090 0.976 14.068 1.00 95.31 87 ASN A N 1
ATOM 747 C CA . ASN A 1 87 ? -17.133 1.988 15.121 1.00 95.31 87 ASN A CA 1
ATOM 748 C C . ASN A 1 87 ? -16.282 3.235 14.801 1.00 95.31 87 ASN A C 1
ATOM 750 O O . ASN A 1 87 ? -15.864 3.940 15.720 1.00 95.31 87 ASN A O 1
ATOM 754 N N . ASN A 1 88 ? -16.099 3.543 13.513 1.00 93.94 88 ASN A N 1
ATOM 755 C CA . ASN A 1 88 ? -15.437 4.741 12.982 1.00 93.94 88 ASN A CA 1
ATOM 756 C C . ASN A 1 88 ? -13.908 4.776 13.125 1.00 93.94 88 ASN A C 1
ATOM 758 O O . ASN A 1 88 ? -13.327 5.856 13.011 1.00 93.94 88 ASN A O 1
ATOM 762 N N . ALA A 1 89 ? -13.247 3.631 13.322 1.00 96.50 89 ALA A N 1
ATOM 763 C CA . ALA A 1 89 ? -11.792 3.592 13.225 1.00 96.50 89 ALA A CA 1
ATOM 764 C C . ALA A 1 89 ? -11.331 3.962 11.805 1.00 96.50 89 ALA A C 1
ATOM 766 O O . ALA A 1 89 ? -11.881 3.505 10.800 1.00 96.50 89 ALA A O 1
ATOM 767 N N . ASN A 1 90 ? -10.308 4.803 11.731 1.00 94.81 90 ASN A N 1
ATOM 768 C CA . ASN A 1 90 ? -9.834 5.434 10.517 1.00 94.81 90 ASN A CA 1
ATOM 769 C C . ASN A 1 90 ? -8.705 4.613 9.878 1.00 94.81 90 ASN A C 1
ATOM 771 O O . ASN A 1 90 ? -7.532 4.765 10.220 1.00 94.81 90 ASN A O 1
ATOM 775 N N . ILE A 1 91 ? -9.060 3.786 8.891 1.00 94.25 91 ILE A N 1
ATOM 776 C CA . ILE A 1 91 ? -8.093 3.011 8.091 1.00 94.25 91 ILE A CA 1
ATOM 777 C C . ILE A 1 91 ? -7.137 3.901 7.277 1.00 94.25 91 ILE A C 1
ATOM 779 O O . ILE A 1 91 ? -6.018 3.496 6.974 1.00 94.25 91 ILE A O 1
ATOM 783 N N . ASN A 1 92 ? -7.552 5.135 6.970 1.00 92.88 92 ASN A N 1
ATOM 784 C CA . ASN A 1 92 ? -6.768 6.122 6.221 1.00 92.88 92 ASN A CA 1
ATOM 785 C C . ASN A 1 92 ? -5.879 6.989 7.122 1.00 92.88 92 ASN A C 1
ATOM 787 O O . ASN A 1 92 ? -5.230 7.926 6.647 1.00 92.88 92 ASN A O 1
ATOM 791 N N . GLY A 1 93 ? -5.878 6.710 8.426 1.00 93.50 93 GLY A N 1
ATOM 792 C CA . GLY A 1 93 ? -5.052 7.399 9.398 1.00 93.50 93 GLY A CA 1
ATOM 793 C C . GLY A 1 93 ? -3.563 7.146 9.183 1.00 93.50 93 GLY A C 1
ATOM 794 O O . GLY A 1 93 ? -3.135 6.350 8.344 1.00 93.50 93 GLY A O 1
ATOM 795 N N . LYS A 1 94 ? -2.749 7.848 9.967 1.00 92.50 94 LYS A N 1
ATOM 796 C CA . LYS A 1 94 ? -1.306 7.638 9.999 1.00 92.50 94 LYS A CA 1
ATOM 797 C C . LYS A 1 94 ? -0.826 7.591 11.436 1.00 92.50 94 LYS A C 1
ATOM 799 O O . LYS A 1 94 ? -1.350 8.316 12.279 1.00 92.50 94 LYS A O 1
ATOM 804 N N . ILE A 1 95 ? 0.190 6.781 11.683 1.00 90.38 95 ILE A N 1
ATOM 805 C CA . ILE A 1 95 ? 0.846 6.670 12.986 1.00 90.38 95 ILE A CA 1
ATOM 806 C C . ILE A 1 95 ? 2.293 7.127 12.877 1.00 90.38 95 ILE A C 1
ATOM 808 O O . ILE A 1 95 ? 2.884 7.076 11.798 1.00 90.38 95 ILE A O 1
ATOM 812 N N . VAL A 1 96 ? 2.846 7.627 13.977 1.00 86.12 96 VAL A N 1
ATOM 813 C CA . VAL A 1 96 ? 4.243 8.067 14.024 1.00 86.12 96 VAL A CA 1
ATOM 814 C C . VAL A 1 96 ? 5.141 6.839 13.924 1.00 86.12 96 VAL A C 1
ATOM 816 O O . VAL A 1 96 ? 5.009 5.901 14.706 1.00 86.12 96 VAL A O 1
ATOM 819 N N . ASP A 1 97 ? 6.056 6.845 12.961 1.00 69.69 97 ASP A N 1
ATOM 820 C CA . ASP A 1 97 ? 7.043 5.785 12.793 1.00 69.69 97 ASP A CA 1
ATOM 821 C C . ASP A 1 97 ? 8.242 6.069 13.708 1.00 69.69 97 ASP A C 1
ATOM 823 O O . ASP A 1 97 ? 9.139 6.846 13.368 1.00 69.69 97 ASP A O 1
ATOM 827 N N . SER A 1 98 ? 8.232 5.457 14.894 1.00 61.16 98 SER A N 1
ATOM 828 C CA . SER A 1 98 ? 9.309 5.579 15.883 1.00 61.16 98 SER A CA 1
ATOM 829 C C . SER A 1 98 ? 10.589 4.840 15.477 1.00 61.16 98 SER A C 1
ATOM 831 O O . SER A 1 98 ? 11.648 5.117 16.035 1.00 61.16 98 SER A O 1
ATOM 833 N N . ILE A 1 99 ? 10.514 3.926 14.502 1.00 55.38 99 ILE A N 1
ATOM 834 C CA . ILE A 1 99 ? 11.609 3.021 14.131 1.00 55.38 99 ILE A CA 1
ATOM 835 C C . ILE A 1 99 ? 12.457 3.630 13.014 1.00 55.38 99 ILE A C 1
ATOM 837 O O . ILE A 1 99 ? 13.684 3.563 13.053 1.00 55.38 99 ILE A O 1
ATOM 841 N N . THR A 1 100 ? 11.827 4.233 12.003 1.00 57.00 100 THR A N 1
ATOM 842 C CA . THR A 1 100 ? 12.547 4.697 10.807 1.00 57.00 100 THR A CA 1
ATOM 843 C C . THR A 1 100 ? 12.855 6.195 10.804 1.00 57.00 100 THR A C 1
ATOM 845 O O . THR A 1 100 ? 13.500 6.674 9.870 1.00 57.00 100 THR A O 1
ATOM 848 N N . ASN A 1 101 ? 12.418 6.947 11.825 1.00 56.31 101 ASN A N 1
ATOM 849 C CA . ASN A 1 101 ? 12.536 8.412 11.911 1.00 56.31 101 ASN A CA 1
ATOM 850 C C . ASN A 1 101 ? 11.977 9.134 10.656 1.00 56.31 101 ASN A C 1
ATOM 852 O O . ASN A 1 101 ? 12.351 10.261 10.336 1.00 56.31 101 ASN A O 1
ATOM 856 N N . CYS A 1 102 ? 11.097 8.459 9.902 1.00 58.25 102 CYS A N 1
ATOM 857 C CA . CYS A 1 102 ? 10.582 8.894 8.599 1.00 58.25 102 CYS A CA 1
ATOM 858 C C . CYS A 1 102 ? 9.277 9.704 8.690 1.00 58.25 102 CYS A C 1
ATOM 860 O O . CYS A 1 102 ? 8.628 9.940 7.669 1.00 58.25 102 CYS A O 1
ATOM 862 N N . GLY A 1 103 ? 8.879 10.120 9.893 1.00 80.12 103 GLY A N 1
ATOM 863 C CA . GLY A 1 103 ? 7.636 10.842 10.137 1.00 80.12 103 GLY A CA 1
ATOM 864 C C . GLY A 1 103 ? 6.475 9.894 10.420 1.00 80.12 103 GLY A C 1
ATOM 865 O O . GLY A 1 103 ? 6.399 9.329 11.506 1.00 80.12 103 GLY A O 1
ATOM 866 N N . TYR A 1 104 ? 5.560 9.752 9.463 1.00 86.19 104 TYR A N 1
ATOM 867 C CA . TYR A 1 104 ? 4.296 9.038 9.644 1.00 86.19 104 TYR A CA 1
ATOM 868 C C . TYR A 1 104 ? 4.134 7.903 8.629 1.00 86.19 104 TYR A C 1
ATOM 870 O O . TYR A 1 104 ? 4.454 8.099 7.456 1.00 86.19 104 TYR A O 1
ATOM 878 N N . SER A 1 105 ? 3.562 6.781 9.065 1.00 90.50 105 SER A N 1
ATOM 879 C CA . SER A 1 105 ? 3.257 5.605 8.239 1.00 90.50 105 SER A CA 1
ATOM 880 C C . SER A 1 105 ? 1.749 5.370 8.152 1.00 90.50 105 SER A C 1
ATOM 882 O O . SER A 1 105 ? 1.035 5.467 9.154 1.00 90.50 105 SER A O 1
ATOM 884 N N . ASN A 1 106 ? 1.256 5.074 6.948 1.00 93.81 106 ASN A N 1
ATOM 885 C CA . ASN A 1 106 ? -0.096 4.534 6.748 1.00 93.81 106 ASN A CA 1
ATOM 886 C C . ASN A 1 106 ? -0.137 3.012 7.001 1.00 93.81 106 ASN A C 1
ATOM 888 O O . ASN A 1 106 ? 0.900 2.415 7.274 1.00 93.81 106 ASN A O 1
ATOM 892 N N . ILE A 1 107 ? -1.311 2.376 6.887 1.00 94.94 107 ILE A N 1
ATOM 893 C CA . ILE A 1 107 ? -1.468 0.940 7.180 1.00 94.94 107 ILE A CA 1
ATOM 894 C C . ILE A 1 107 ? -0.539 0.047 6.346 1.00 94.94 107 ILE A C 1
ATOM 896 O O . ILE A 1 107 ? 0.117 -0.829 6.897 1.00 94.94 107 ILE A O 1
ATOM 900 N N . LEU A 1 108 ? -0.425 0.290 5.038 1.00 95.38 108 LEU A N 1
ATOM 901 C CA . LEU A 1 108 ? 0.420 -0.512 4.149 1.00 95.38 108 LEU A CA 1
ATOM 902 C C . LEU A 1 108 ? 1.904 -0.319 4.471 1.00 95.38 108 LEU A C 1
ATOM 904 O O . LEU A 1 108 ? 2.677 -1.271 4.496 1.00 95.38 108 LEU A O 1
ATOM 908 N N . GLU A 1 109 ? 2.307 0.919 4.754 1.00 93.31 109 GLU A N 1
ATOM 909 C CA . GLU A 1 109 ? 3.678 1.240 5.155 1.00 93.31 109 GLU A CA 1
ATOM 910 C C . GLU A 1 109 ? 4.028 0.670 6.534 1.00 93.31 109 GLU A C 1
ATOM 912 O O . GLU A 1 109 ? 5.184 0.318 6.753 1.00 93.31 109 GLU A O 1
ATOM 917 N N . TYR A 1 110 ? 3.044 0.563 7.429 1.00 92.25 110 TYR A N 1
ATOM 918 C CA . TYR A 1 110 ? 3.201 -0.019 8.757 1.00 92.25 110 TYR A CA 1
ATOM 919 C C . TYR A 1 110 ? 3.288 -1.549 8.725 1.00 92.25 110 TYR A C 1
ATOM 921 O O . TYR A 1 110 ? 4.159 -2.106 9.385 1.00 92.25 110 TYR A O 1
ATOM 929 N N . CYS A 1 111 ? 2.472 -2.227 7.906 1.00 93.50 111 CYS A N 1
ATOM 930 C CA . CYS A 1 111 ? 2.663 -3.653 7.608 1.00 93.50 111 CYS A CA 1
ATOM 931 C C . CYS A 1 111 ? 4.018 -3.901 6.921 1.00 93.50 111 CYS A C 1
ATOM 933 O O . CYS A 1 111 ? 4.666 -4.925 7.131 1.00 93.50 111 CYS A O 1
ATOM 935 N N . GLY A 1 112 ? 4.463 -2.947 6.099 1.00 92.38 112 GLY A N 1
ATOM 936 C CA . GLY A 1 112 ? 5.765 -2.993 5.454 1.00 92.38 112 GLY A CA 1
ATOM 937 C C . GLY A 1 112 ? 5.882 -4.127 4.425 1.00 92.38 112 GLY A C 1
ATOM 938 O O . GLY A 1 112 ? 4.883 -4.585 3.869 1.00 92.38 112 GLY A O 1
ATOM 939 N N . PRO A 1 113 ? 7.112 -4.566 4.105 1.00 93.81 113 PRO A N 1
ATOM 940 C CA . PRO A 1 113 ? 7.343 -5.596 3.098 1.00 93.81 113 PRO A CA 1
ATOM 941 C C . PRO A 1 113 ? 6.946 -7.004 3.557 1.00 93.81 113 PRO A C 1
ATOM 943 O O . PRO A 1 113 ? 6.906 -7.888 2.709 1.00 93.81 113 PRO A O 1
ATOM 946 N N . GLU A 1 114 ? 6.656 -7.210 4.844 1.00 94.88 114 GLU A N 1
ATOM 947 C CA . GLU A 1 114 ? 6.240 -8.500 5.417 1.00 94.88 114 GLU A CA 1
ATOM 948 C C . GLU A 1 114 ? 4.740 -8.770 5.249 1.00 94.88 114 GLU A C 1
ATOM 950 O O . GLU A 1 114 ? 4.278 -9.864 5.551 1.00 94.88 114 GLU A O 1
ATOM 955 N N . ILE A 1 115 ? 3.986 -7.805 4.710 1.00 97.06 115 ILE A N 1
ATOM 956 C CA . ILE A 1 115 ? 2.554 -7.954 4.450 1.00 97.06 115 ILE A CA 1
ATOM 957 C C . ILE A 1 115 ? 2.245 -9.222 3.636 1.00 97.06 115 ILE A C 1
ATOM 959 O O . ILE A 1 115 ? 2.901 -9.528 2.626 1.00 97.06 115 ILE A O 1
ATOM 963 N N . ASP A 1 116 ? 1.220 -9.951 4.062 1.00 97.38 116 ASP A N 1
ATOM 964 C CA . ASP A 1 116 ? 0.699 -11.122 3.359 1.00 97.38 116 ASP A CA 1
ATOM 965 C C . ASP A 1 116 ? -0.576 -10.807 2.553 1.00 97.38 116 ASP A C 1
ATOM 967 O O . ASP A 1 116 ? -1.092 -9.685 2.519 1.00 97.38 116 ASP A O 1
ATOM 971 N N . PHE A 1 117 ? -1.082 -11.820 1.846 1.00 96.69 117 PHE A N 1
ATOM 972 C CA . PHE A 1 117 ? -2.272 -11.683 1.013 1.00 96.69 117 PHE A CA 1
ATOM 973 C C . PHE A 1 117 ? -3.565 -11.495 1.806 1.00 96.69 117 PHE A C 1
ATOM 975 O O . PHE A 1 117 ? -4.480 -10.867 1.277 1.00 96.69 117 PHE A O 1
ATOM 982 N N . GLU A 1 118 ? -3.680 -12.034 3.020 1.00 97.50 118 GLU A N 1
ATOM 983 C CA . GLU A 1 118 ? -4.891 -11.901 3.831 1.00 97.50 118 GLU A CA 1
ATOM 984 C C . GLU A 1 118 ? -5.010 -10.481 4.372 1.00 97.50 118 GLU A C 1
ATOM 986 O O . GLU A 1 118 ? -6.040 -9.834 4.169 1.00 97.50 118 GLU A O 1
ATOM 991 N N . GLN A 1 119 ? -3.927 -9.959 4.950 1.00 97.62 119 GLN A N 1
ATOM 992 C CA . GLN A 1 119 ? -3.812 -8.574 5.396 1.00 97.62 119 GLN A CA 1
ATOM 993 C C . GLN A 1 119 ? -4.057 -7.604 4.241 1.00 97.62 119 GLN A C 1
ATOM 995 O O . GLN A 1 119 ? -4.900 -6.711 4.338 1.00 97.62 119 GLN A O 1
ATOM 1000 N N . LEU A 1 120 ? -3.372 -7.800 3.110 1.00 96.06 120 LEU A N 1
ATOM 1001 C CA . LEU A 1 120 ? -3.527 -6.937 1.944 1.00 96.06 120 LEU A CA 1
ATOM 1002 C C . LEU A 1 120 ? -4.951 -6.987 1.387 1.00 96.06 120 LEU A C 1
ATOM 1004 O O . LEU A 1 120 ? -5.538 -5.944 1.103 1.00 96.06 120 LEU A O 1
ATOM 1008 N N . ARG A 1 121 ? -5.534 -8.182 1.247 1.00 93.88 121 ARG A N 1
ATOM 1009 C CA . ARG A 1 121 ? -6.918 -8.339 0.788 1.00 93.88 121 ARG A CA 1
ATOM 1010 C C . ARG A 1 121 ? -7.889 -7.671 1.748 1.00 93.88 121 ARG A C 1
ATOM 1012 O O . ARG A 1 121 ? -8.815 -7.013 1.286 1.00 93.88 121 ARG A O 1
ATOM 1019 N N . PHE A 1 122 ? -7.689 -7.827 3.053 1.00 95.38 122 PHE A N 1
ATOM 1020 C CA . PHE A 1 122 ? -8.501 -7.159 4.056 1.00 95.38 122 PHE A CA 1
ATOM 1021 C C . PHE A 1 122 ? -8.465 -5.646 3.849 1.00 95.38 122 PHE A C 1
ATOM 1023 O O . PHE A 1 122 ? -9.518 -5.043 3.660 1.00 95.38 122 PHE A O 1
ATOM 1030 N N . ILE A 1 123 ? -7.264 -5.059 3.808 1.00 94.81 123 ILE A N 1
ATOM 1031 C CA . ILE A 1 123 ? -7.045 -3.616 3.660 1.00 94.81 123 ILE A CA 1
ATOM 1032 C C . ILE A 1 123 ? -7.679 -3.092 2.366 1.00 94.81 123 ILE A C 1
ATOM 1034 O O . ILE A 1 123 ? -8.455 -2.139 2.413 1.00 94.81 123 ILE A O 1
ATOM 1038 N N . LEU A 1 124 ? -7.404 -3.721 1.219 1.00 89.50 124 LEU A N 1
ATOM 1039 C CA . LEU A 1 124 ? -7.901 -3.258 -0.081 1.00 89.50 124 LEU A CA 1
ATOM 1040 C C . LEU A 1 124 ? -9.418 -3.442 -0.259 1.00 89.50 124 LEU A C 1
ATOM 1042 O O . LEU A 1 124 ? -10.022 -2.737 -1.066 1.00 89.50 124 LEU A O 1
ATOM 1046 N N . ASN A 1 125 ? -10.038 -4.363 0.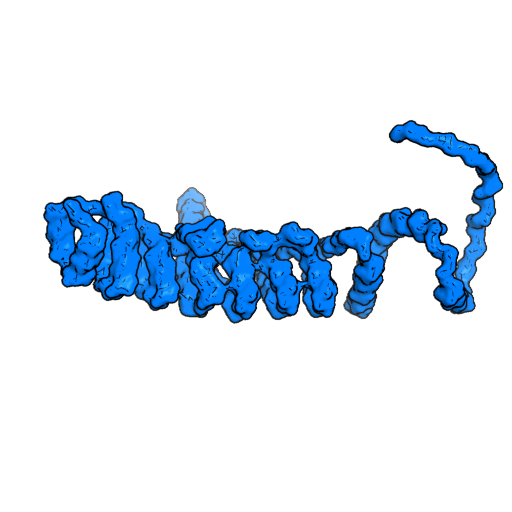486 1.00 87.50 125 ASN A N 1
ATOM 1047 C CA . ASN A 1 125 ? -11.496 -4.528 0.530 1.00 87.50 125 ASN A CA 1
ATOM 1048 C C . ASN A 1 125 ? -12.184 -3.531 1.479 1.00 87.50 125 ASN A C 1
ATOM 1050 O O . ASN A 1 125 ? -13.414 -3.473 1.527 1.00 87.50 125 ASN A O 1
ATOM 1054 N N . THR A 1 126 ? -11.429 -2.755 2.263 1.00 85.00 126 THR A N 1
ATOM 1055 C CA . THR A 1 126 ? -12.002 -1.645 3.035 1.00 85.00 126 THR A CA 1
ATOM 1056 C C . THR A 1 126 ? -12.225 -0.416 2.143 1.00 85.00 126 THR A C 1
ATOM 1058 O O . THR A 1 126 ? -11.707 -0.336 1.033 1.00 85.00 126 THR A O 1
ATOM 1061 N N . GLN A 1 127 ? -12.957 0.597 2.629 1.00 74.31 127 GLN A N 1
ATOM 1062 C CA . GLN A 1 127 ? -13.084 1.907 1.958 1.00 74.31 127 GLN A CA 1
ATOM 1063 C C . GLN A 1 127 ? -11.801 2.759 2.088 1.00 74.31 127 GLN A C 1
ATOM 1065 O O . GLN A 1 127 ? -11.861 3.966 2.338 1.00 74.31 127 GLN A O 1
ATOM 1070 N N . MET A 1 128 ? -10.636 2.119 1.986 1.00 82.19 128 MET A N 1
ATOM 1071 C CA . MET A 1 128 ? -9.348 2.785 2.059 1.00 82.19 128 MET A CA 1
ATOM 1072 C C . MET A 1 128 ? -9.146 3.688 0.838 1.00 82.19 128 MET A C 1
ATOM 1074 O O . MET A 1 128 ? -9.511 3.354 -0.287 1.00 82.19 128 MET A O 1
ATOM 1078 N N . ASP A 1 129 ? -8.522 4.830 1.078 1.00 81.62 129 ASP A N 1
ATOM 1079 C CA . ASP A 1 129 ? -7.989 5.733 0.073 1.00 81.62 129 ASP A CA 1
ATOM 1080 C C . ASP A 1 129 ? -6.833 5.053 -0.678 1.00 81.62 129 ASP A C 1
ATOM 1082 O O . ASP A 1 129 ? -5.833 4.657 -0.073 1.00 81.62 129 ASP A O 1
ATOM 1086 N N . THR A 1 130 ? -6.928 4.901 -1.999 1.00 81.56 130 THR A N 1
ATOM 1087 C CA . THR A 1 130 ? -5.894 4.160 -2.736 1.00 81.56 130 THR A CA 1
ATOM 1088 C C . THR A 1 130 ? -4.567 4.922 -2.791 1.00 81.56 130 THR A C 1
ATOM 1090 O O . THR A 1 130 ? -3.517 4.309 -2.993 1.00 81.56 130 THR A O 1
ATOM 1093 N N . ARG A 1 131 ? -4.567 6.233 -2.491 1.00 84.50 131 ARG A N 1
ATOM 1094 C CA . ARG A 1 131 ? -3.346 7.042 -2.318 1.00 84.50 131 ARG A CA 1
ATOM 1095 C C . ARG A 1 131 ? -2.457 6.542 -1.176 1.00 84.50 131 ARG A C 1
ATOM 1097 O O . ARG A 1 131 ? -1.306 6.973 -1.082 1.00 84.50 131 ARG A O 1
ATOM 1104 N N . LEU A 1 132 ? -2.949 5.638 -0.323 1.00 89.25 132 LEU A N 1
ATOM 1105 C CA . LEU A 1 132 ? -2.123 4.936 0.662 1.00 89.25 132 LEU A CA 1
ATOM 1106 C C . LEU A 1 132 ? -1.154 3.926 0.025 1.00 89.25 132 LEU A C 1
ATOM 1108 O O . LEU A 1 132 ? -0.144 3.587 0.643 1.00 89.25 132 LEU A O 1
ATOM 1112 N N . ILE A 1 133 ? -1.387 3.495 -1.220 1.00 92.00 133 ILE A N 1
ATOM 1113 C CA . ILE A 1 133 ? -0.424 2.716 -2.008 1.00 92.00 133 ILE A CA 1
ATOM 1114 C C . ILE A 1 133 ? 0.627 3.682 -2.561 1.00 92.00 133 ILE A C 1
ATOM 1116 O O . ILE A 1 133 ? 0.602 4.114 -3.712 1.00 92.00 133 ILE A O 1
ATOM 1120 N N . THR A 1 134 ? 1.545 4.086 -1.692 1.00 91.25 134 THR A N 1
ATOM 1121 C CA . THR A 1 134 ? 2.552 5.099 -2.004 1.00 91.25 134 THR A CA 1
ATOM 1122 C C . THR A 1 134 ? 3.749 4.501 -2.743 1.00 91.25 134 THR A C 1
ATOM 1124 O O . THR A 1 134 ? 4.083 3.323 -2.593 1.00 91.25 134 THR A O 1
ATOM 1127 N N . SER A 1 135 ? 4.520 5.346 -3.438 1.00 90.62 135 SER A N 1
ATOM 1128 C CA . SER A 1 135 ? 5.853 4.961 -3.928 1.00 90.62 135 SER A CA 1
ATOM 1129 C C . SER A 1 135 ? 6.772 4.448 -2.820 1.00 90.62 135 SER A C 1
ATOM 1131 O O . SER A 1 135 ? 7.641 3.627 -3.100 1.00 90.62 135 SER A O 1
ATOM 1133 N N . ARG A 1 136 ? 6.611 4.912 -1.569 1.00 90.75 136 ARG A N 1
ATOM 1134 C CA . ARG A 1 136 ? 7.358 4.398 -0.408 1.00 90.75 136 ARG A CA 1
ATOM 1135 C C . ARG A 1 136 ? 7.051 2.918 -0.187 1.00 90.75 136 ARG A C 1
ATOM 1137 O O . ARG A 1 136 ? 7.994 2.131 -0.133 1.00 90.75 136 ARG A O 1
ATOM 1144 N N . PHE A 1 137 ? 5.777 2.545 -0.126 1.00 93.94 137 PHE A N 1
ATOM 1145 C CA . PHE A 1 137 ? 5.369 1.152 0.033 1.00 93.94 137 PHE A CA 1
ATOM 1146 C C . PHE A 1 137 ? 5.784 0.291 -1.170 1.00 93.94 137 PHE A C 1
ATOM 1148 O O . PHE A 1 137 ? 6.454 -0.725 -0.991 1.00 93.94 137 PHE A O 1
ATOM 1155 N N . ILE A 1 138 ? 5.521 0.751 -2.400 1.00 96.38 138 ILE A N 1
ATOM 1156 C CA . ILE A 1 138 ? 5.930 0.040 -3.624 1.00 96.38 138 ILE A CA 1
ATOM 1157 C C . ILE A 1 138 ? 7.452 -0.172 -3.669 1.00 96.38 138 ILE A C 1
ATOM 1159 O O . ILE A 1 138 ? 7.914 -1.275 -3.952 1.00 96.38 138 ILE A O 1
ATOM 1163 N N . CYS A 1 139 ? 8.257 0.843 -3.335 1.00 94.25 139 CYS A N 1
ATOM 1164 C CA . CYS A 1 139 ? 9.716 0.702 -3.289 1.00 94.25 139 CYS A CA 1
ATOM 1165 C C . CYS A 1 139 ? 10.177 -0.282 -2.207 1.00 94.25 139 CYS A C 1
ATOM 1167 O O . CYS A 1 139 ? 11.153 -0.995 -2.430 1.00 94.25 139 CYS A O 1
ATOM 1169 N N . SER A 1 140 ? 9.489 -0.333 -1.061 1.00 94.00 140 SER A N 1
ATOM 1170 C CA . SER A 1 140 ? 9.770 -1.318 -0.013 1.00 94.00 140 SER A CA 1
ATOM 1171 C C . SER A 1 140 ? 9.562 -2.745 -0.527 1.00 94.00 140 SER A C 1
ATOM 1173 O O . SER A 1 140 ? 10.451 -3.583 -0.388 1.00 94.00 140 SER A O 1
ATOM 1175 N N . LEU A 1 141 ? 8.449 -3.013 -1.216 1.00 97.06 141 LEU A N 1
ATOM 1176 C CA . LEU A 1 141 ? 8.186 -4.322 -1.823 1.00 97.06 141 LEU A CA 1
ATOM 1177 C C . LEU A 1 141 ? 9.251 -4.699 -2.863 1.00 97.06 141 LEU A C 1
ATOM 1179 O O . LEU A 1 141 ? 9.754 -5.822 -2.852 1.00 97.06 141 LEU A O 1
ATOM 1183 N N . ILE A 1 142 ? 9.655 -3.750 -3.718 1.00 95.69 142 ILE A N 1
ATOM 1184 C CA . ILE A 1 142 ? 10.711 -3.962 -4.722 1.00 95.69 142 ILE A CA 1
ATOM 1185 C C . ILE A 1 142 ? 12.043 -4.314 -4.048 1.00 95.69 142 ILE A C 1
ATOM 1187 O O . ILE A 1 142 ? 12.691 -5.279 -4.454 1.00 95.69 142 ILE A O 1
ATOM 1191 N N . SER A 1 143 ? 12.453 -3.583 -3.002 1.00 93.25 143 SER A N 1
ATOM 1192 C CA . SER A 1 143 ? 13.726 -3.857 -2.320 1.00 93.25 143 SER A CA 1
ATOM 1193 C C . SER A 1 143 ? 13.761 -5.217 -1.622 1.00 93.25 143 SER A C 1
ATOM 1195 O O . SER A 1 143 ? 14.836 -5.797 -1.498 1.00 93.25 143 SER A O 1
ATOM 1197 N N . HIS A 1 144 ? 12.600 -5.738 -1.220 1.00 95.00 144 HIS A N 1
ATOM 1198 C CA . HIS A 1 144 ? 12.455 -7.063 -0.608 1.00 95.00 144 HIS A CA 1
ATOM 1199 C C . HIS A 1 144 ? 12.027 -8.138 -1.620 1.00 95.00 144 HIS A C 1
ATOM 1201 O O . HIS A 1 144 ? 11.696 -9.253 -1.234 1.00 95.00 144 HIS A O 1
ATOM 1207 N N . LYS A 1 145 ? 12.048 -7.825 -2.926 1.00 94.69 145 LYS A N 1
ATOM 1208 C CA . LYS A 1 145 ? 11.724 -8.751 -4.025 1.00 94.69 145 LYS A CA 1
ATOM 1209 C C . LYS A 1 145 ? 10.318 -9.376 -3.926 1.00 94.69 145 LYS A C 1
ATOM 1211 O O . LYS A 1 145 ? 10.087 -10.456 -4.466 1.00 94.69 145 LYS A O 1
ATOM 1216 N N . ARG A 1 146 ? 9.360 -8.674 -3.308 1.00 97.19 146 ARG A N 1
ATOM 1217 C CA . ARG A 1 146 ? 7.949 -9.084 -3.152 1.00 97.19 146 ARG A CA 1
ATOM 1218 C C . ARG A 1 146 ? 7.135 -8.864 -4.436 1.00 97.19 146 ARG A C 1
ATOM 1220 O O . ARG A 1 146 ? 6.187 -8.078 -4.482 1.00 97.19 146 ARG A O 1
ATOM 1227 N N . ILE A 1 147 ? 7.551 -9.510 -5.529 1.00 96.25 147 ILE A N 1
ATOM 1228 C CA . ILE A 1 147 ? 6.890 -9.395 -6.841 1.00 96.25 147 ILE A CA 1
ATOM 1229 C C . ILE A 1 147 ? 5.474 -9.989 -6.840 1.00 96.25 147 ILE A C 1
ATOM 1231 O O . ILE A 1 147 ? 4.608 -9.537 -7.585 1.00 96.25 147 ILE A O 1
ATOM 1235 N N . ASP A 1 148 ? 5.238 -10.980 -5.989 1.00 97.19 148 ASP A N 1
ATOM 1236 C CA . ASP A 1 148 ? 3.949 -11.605 -5.708 1.00 97.19 148 ASP A CA 1
ATOM 1237 C C . ASP A 1 148 ? 2.909 -10.567 -5.249 1.00 97.19 148 ASP A C 1
ATOM 1239 O O . ASP A 1 148 ? 1.843 -10.436 -5.857 1.00 97.19 148 ASP A O 1
ATOM 1243 N N . ILE A 1 149 ? 3.268 -9.753 -4.254 1.00 98.00 149 ILE A N 1
ATOM 1244 C CA . ILE A 1 149 ? 2.418 -8.684 -3.726 1.00 98.00 149 ILE A CA 1
ATOM 1245 C C . ILE A 1 149 ? 2.251 -7.557 -4.747 1.00 98.00 149 ILE A C 1
ATOM 1247 O O . ILE A 1 149 ? 1.135 -7.082 -4.955 1.00 98.00 149 ILE A O 1
ATOM 1251 N N . LEU A 1 150 ? 3.321 -7.160 -5.446 1.00 97.06 150 LEU A N 1
ATOM 1252 C CA . LEU A 1 150 ? 3.233 -6.145 -6.505 1.00 97.06 150 LEU A CA 1
ATOM 1253 C C . LEU A 1 150 ? 2.254 -6.558 -7.610 1.00 97.06 150 LEU A C 1
ATOM 1255 O O . LEU A 1 150 ? 1.409 -5.759 -8.011 1.00 97.06 150 LEU A O 1
ATOM 1259 N N . LYS A 1 151 ? 2.323 -7.814 -8.071 1.00 96.38 151 LYS A N 1
ATOM 1260 C CA . LYS A 1 151 ? 1.381 -8.360 -9.059 1.00 96.38 151 LYS A CA 1
ATOM 1261 C C . LYS A 1 151 ? -0.050 -8.322 -8.541 1.00 96.38 151 LYS A C 1
ATOM 1263 O O . LYS A 1 151 ? -0.954 -8.019 -9.315 1.00 96.38 151 LYS A O 1
ATOM 1268 N N . TYR A 1 152 ? -0.267 -8.622 -7.265 1.00 94.88 152 TYR A N 1
ATOM 1269 C CA . TYR A 1 152 ? -1.599 -8.553 -6.675 1.00 94.88 152 TYR A CA 1
ATOM 1270 C C . TYR A 1 152 ? -2.134 -7.122 -6.662 1.00 94.88 152 TYR A C 1
ATOM 1272 O O . TYR A 1 152 ? -3.218 -6.884 -7.184 1.00 94.88 152 TYR A O 1
ATOM 1280 N N . ILE A 1 153 ? -1.346 -6.160 -6.171 1.00 93.25 153 ILE A N 1
ATOM 1281 C CA . ILE A 1 153 ? -1.718 -4.739 -6.129 1.00 93.25 153 ILE A CA 1
ATOM 1282 C C . ILE A 1 153 ? -2.020 -4.208 -7.537 1.00 93.25 153 ILE A C 1
ATOM 1284 O O . ILE A 1 153 ? -3.064 -3.604 -7.760 1.00 93.25 153 ILE A O 1
ATOM 1288 N N . PHE A 1 154 ? -1.139 -4.460 -8.509 1.00 90.75 154 PHE A N 1
ATOM 1289 C CA . PHE A 1 154 ? -1.267 -3.930 -9.874 1.00 90.75 154 PHE A CA 1
ATOM 1290 C C . PHE A 1 154 ? -2.388 -4.571 -10.697 1.00 90.75 154 PHE A C 1
ATOM 1292 O O . PHE A 1 154 ? -2.729 -4.054 -11.760 1.00 90.75 154 PHE A O 1
ATOM 1299 N N . ASN A 1 155 ? -2.942 -5.698 -10.247 1.00 88.62 155 ASN A N 1
ATOM 1300 C CA . ASN A 1 155 ? -4.095 -6.343 -10.876 1.00 88.62 155 ASN A CA 1
ATOM 1301 C C . ASN A 1 155 ? -5.374 -6.217 -10.030 1.00 88.62 155 ASN A C 1
ATOM 1303 O O . ASN A 1 155 ? -6.421 -6.727 -10.435 1.00 88.62 155 ASN A O 1
ATOM 1307 N N . TYR A 1 156 ? -5.305 -5.558 -8.869 1.00 85.00 156 TYR A N 1
ATOM 1308 C CA . TYR A 1 156 ? -6.450 -5.390 -7.990 1.00 85.00 156 TYR A CA 1
ATOM 1309 C C . TYR A 1 156 ? -7.468 -4.425 -8.607 1.00 85.00 156 TYR A C 1
ATOM 1311 O O . TYR A 1 156 ? -7.135 -3.310 -9.013 1.00 85.00 156 TYR A O 1
ATOM 1319 N N . LYS A 1 157 ? -8.729 -4.858 -8.680 1.00 76.88 157 LYS A N 1
ATOM 1320 C CA . LYS A 1 157 ? -9.840 -4.045 -9.180 1.00 76.88 157 LYS A CA 1
ATOM 1321 C C . LYS A 1 157 ? -10.514 -3.370 -7.991 1.00 76.88 157 LYS A C 1
ATOM 1323 O O . LYS A 1 157 ? -11.249 -4.020 -7.260 1.00 76.88 157 LYS A O 1
ATOM 1328 N N . PHE A 1 158 ? -10.251 -2.082 -7.793 1.00 66.75 158 PHE A N 1
ATOM 1329 C CA . PHE A 1 158 ? -10.929 -1.301 -6.758 1.00 66.75 158 PHE A CA 1
ATOM 1330 C C . PHE A 1 158 ? -12.412 -1.145 -7.111 1.00 66.75 158 PHE A C 1
ATOM 1332 O O . PHE A 1 158 ? -12.749 -0.660 -8.193 1.00 66.75 158 PHE A O 1
ATOM 1339 N N . ASP A 1 159 ? -13.298 -1.580 -6.214 1.00 55.34 159 ASP A N 1
ATOM 1340 C CA . ASP A 1 159 ? -14.737 -1.555 -6.459 1.00 55.34 159 ASP A CA 1
ATOM 1341 C C . ASP A 1 159 ? -15.279 -0.116 -6.527 1.00 55.34 159 ASP A C 1
ATOM 1343 O O . ASP A 1 159 ? -15.197 0.680 -5.592 1.00 55.34 159 ASP A O 1
ATOM 1347 N N . ASN A 1 160 ? -15.902 0.186 -7.666 1.00 53.12 160 ASN A N 1
ATOM 1348 C CA . ASN A 1 160 ? -16.431 1.474 -8.133 1.00 53.12 160 ASN A CA 1
ATOM 1349 C C . ASN A 1 160 ? -17.563 2.100 -7.279 1.00 53.12 160 ASN A C 1
ATOM 1351 O O . ASN A 1 160 ? -18.213 3.056 -7.712 1.00 53.12 160 ASN A O 1
ATOM 1355 N N . TYR A 1 161 ? -17.856 1.576 -6.086 1.00 52.06 161 TYR A N 1
ATOM 1356 C CA . TYR A 1 161 ? -19.064 1.910 -5.321 1.00 52.06 161 TYR A CA 1
ATOM 1357 C C . TYR A 1 161 ? -19.162 3.402 -4.951 1.00 52.06 161 TYR A C 1
ATOM 1359 O O . TYR A 1 161 ? -20.231 4.004 -5.061 1.00 52.06 161 TYR A O 1
ATOM 1367 N N . THR A 1 162 ? -18.048 4.047 -4.592 1.00 49.84 162 THR A N 1
ATOM 1368 C CA . THR A 1 162 ? -18.021 5.486 -4.263 1.00 49.84 162 THR A CA 1
ATOM 1369 C C . THR A 1 162 ? -18.293 6.363 -5.488 1.00 49.84 162 THR A C 1
ATOM 1371 O O . THR A 1 162 ? -19.039 7.340 -5.395 1.00 49.84 162 THR A O 1
ATOM 1374 N N . ALA A 1 163 ? -17.763 5.982 -6.656 1.00 49.91 163 ALA A N 1
ATOM 1375 C CA . ALA A 1 163 ? -18.055 6.653 -7.920 1.00 49.91 163 ALA A CA 1
ATOM 1376 C C . ALA A 1 163 ? -19.537 6.494 -8.291 1.00 49.91 163 ALA A C 1
ATOM 1378 O O . ALA A 1 163 ? -20.180 7.485 -8.629 1.00 49.91 163 ALA A O 1
ATOM 1379 N N . TYR A 1 164 ? -20.110 5.293 -8.136 1.00 53.69 164 TYR A N 1
ATOM 1380 C CA . TYR A 1 164 ? -21.542 5.052 -8.346 1.00 53.69 164 TYR A CA 1
ATOM 1381 C C . TYR A 1 164 ? -22.429 5.852 -7.388 1.00 53.69 164 TYR A C 1
ATOM 1383 O O . TYR A 1 164 ? -23.443 6.387 -7.821 1.00 53.69 164 TYR A O 1
ATOM 1391 N N . LYS A 1 165 ? -22.050 5.997 -6.113 1.00 53.09 165 LYS A N 1
ATOM 1392 C CA . LYS A 1 165 ? -22.809 6.780 -5.124 1.00 53.09 165 LYS A CA 1
ATOM 1393 C C . LYS A 1 165 ? -22.778 8.284 -5.420 1.00 53.09 165 LYS A C 1
ATOM 1395 O O . LYS A 1 165 ? -23.805 8.948 -5.303 1.00 53.09 165 LYS A O 1
ATOM 1400 N N . LEU A 1 166 ? -21.626 8.821 -5.832 1.00 53.00 166 LEU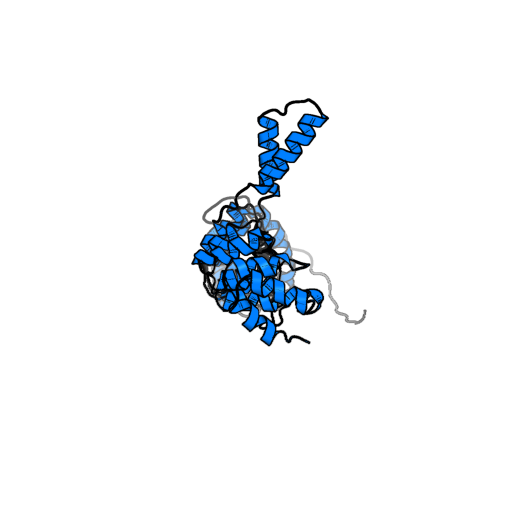 A N 1
ATOM 1401 C CA . LEU A 1 166 ? -21.494 10.217 -6.271 1.00 53.00 166 LEU A CA 1
ATOM 1402 C C . LEU A 1 166 ? -22.277 10.477 -7.563 1.00 53.00 166 LEU A C 1
ATOM 1404 O O . LEU A 1 166 ? -23.010 11.461 -7.640 1.00 53.00 166 LEU A O 1
ATOM 1408 N N . LEU A 1 167 ? -22.183 9.559 -8.529 1.00 55.31 167 LEU A N 1
ATOM 1409 C CA . LEU A 1 167 ? -22.970 9.580 -9.760 1.00 55.31 167 LEU A CA 1
ATOM 1410 C C . LEU A 1 167 ? -24.468 9.541 -9.451 1.00 55.31 167 LEU A C 1
ATOM 1412 O O . LEU A 1 167 ? -25.199 10.393 -9.939 1.00 55.31 167 LEU A O 1
ATOM 1416 N N . LEU A 1 168 ? -24.925 8.622 -8.596 1.00 56.72 168 LEU A N 1
ATOM 1417 C CA . LEU A 1 168 ? -26.329 8.497 -8.201 1.00 56.72 168 LEU A CA 1
ATOM 1418 C C . LEU A 1 168 ? -26.832 9.771 -7.513 1.00 56.72 168 LEU A C 1
ATOM 1420 O O . LEU A 1 168 ? -27.878 10.289 -7.890 1.00 56.72 168 LEU A O 1
ATOM 1424 N N . ASN A 1 169 ? -26.066 10.333 -6.574 1.00 55.72 169 ASN A N 1
ATOM 1425 C CA . ASN A 1 169 ? -26.419 11.594 -5.919 1.00 55.72 169 ASN A CA 1
ATOM 1426 C C . ASN A 1 169 ? -26.519 12.751 -6.923 1.00 55.72 169 ASN A C 1
ATOM 1428 O O . ASN A 1 169 ? -27.446 13.553 -6.846 1.00 55.72 169 ASN A O 1
ATOM 1432 N N . GLN A 1 170 ? -25.612 12.835 -7.896 1.00 58.94 170 GLN A N 1
ATOM 1433 C CA . GLN A 1 170 ? -25.619 13.896 -8.902 1.00 58.94 170 GLN A CA 1
ATOM 1434 C C . GLN A 1 170 ? -26.720 13.695 -9.957 1.00 58.94 170 GLN A C 1
ATOM 1436 O O . GLN A 1 170 ? -27.341 14.671 -10.374 1.00 58.94 170 GLN A O 1
ATOM 1441 N N . PHE A 1 171 ? -27.016 12.448 -10.340 1.00 65.19 171 PHE A N 1
ATOM 1442 C CA . PHE A 1 171 ? -28.140 12.086 -11.206 1.00 65.19 171 PHE A CA 1
ATOM 1443 C C . PHE A 1 171 ? -29.482 12.398 -10.540 1.00 65.19 171 PHE A C 1
ATOM 1445 O O . PHE A 1 171 ? -30.339 13.004 -11.178 1.00 65.19 171 PHE A O 1
ATOM 1452 N N . ILE A 1 172 ? -29.645 12.071 -9.253 1.00 63.59 172 ILE A N 1
ATOM 1453 C CA . ILE A 1 172 ? -30.847 12.405 -8.478 1.00 63.59 172 ILE A CA 1
ATOM 1454 C C . ILE A 1 172 ? -30.984 13.928 -8.341 1.00 63.59 172 ILE A C 1
ATOM 1456 O O . ILE A 1 172 ? -32.052 14.463 -8.618 1.00 63.59 172 ILE A O 1
ATOM 1460 N N . ILE A 1 173 ? -29.912 14.653 -7.994 1.00 58.84 173 ILE A N 1
ATOM 1461 C CA . ILE A 1 173 ? -29.952 16.119 -7.835 1.00 58.84 173 ILE A CA 1
ATOM 1462 C C . ILE A 1 173 ? -30.241 16.830 -9.168 1.00 58.84 173 ILE A C 1
ATOM 1464 O O . ILE A 1 173 ? -31.064 17.746 -9.196 1.00 58.84 173 ILE A O 1
ATOM 1468 N N . ASN A 1 174 ? -29.609 16.420 -10.273 1.00 55.62 174 ASN A N 1
ATOM 1469 C CA . ASN A 1 174 ? -29.816 17.039 -11.587 1.00 55.62 174 ASN A CA 1
ATOM 1470 C C . ASN A 1 174 ? -31.159 16.647 -12.217 1.00 55.62 174 ASN A C 1
ATOM 1472 O O . ASN A 1 174 ? -31.823 17.504 -12.799 1.00 55.62 174 ASN A O 1
ATOM 1476 N N . GLY A 1 175 ? -31.584 15.388 -12.071 1.00 57.41 175 GLY A N 1
ATOM 1477 C CA . GLY A 1 175 ? -32.895 14.919 -12.523 1.00 57.41 175 GLY A CA 1
ATOM 1478 C C . GLY A 1 175 ? -34.040 15.586 -11.758 1.00 57.41 175 GLY A C 1
ATOM 1479 O O . GLY A 1 175 ? -35.013 16.024 -12.368 1.00 57.41 175 GLY A O 1
ATOM 1480 N N . TYR A 1 176 ? -33.889 15.762 -10.440 1.00 56.53 176 TYR A N 1
ATOM 1481 C CA . TYR A 1 176 ? -34.875 16.448 -9.603 1.00 56.53 176 TYR A CA 1
ATOM 1482 C C . TYR A 1 176 ? -34.946 17.956 -9.891 1.00 56.53 176 TYR A C 1
ATOM 1484 O O . TYR A 1 176 ? -36.041 18.502 -10.011 1.00 56.53 176 TYR A O 1
ATOM 1492 N N . LYS A 1 177 ? -33.800 18.640 -10.051 1.00 55.19 177 LYS A N 1
ATOM 1493 C CA . LYS A 1 177 ? -33.770 20.091 -10.321 1.00 55.19 177 LYS A CA 1
ATOM 1494 C C . LYS A 1 177 ? -34.272 20.465 -11.714 1.00 55.19 177 LYS A C 1
ATOM 1496 O O . LYS A 1 177 ? -34.924 21.495 -11.847 1.00 55.19 177 LYS A O 1
ATOM 1501 N N . ASN A 1 178 ? -33.986 19.651 -12.731 1.00 59.66 178 ASN A N 1
ATOM 1502 C CA . ASN A 1 178 ? -34.240 20.034 -14.122 1.00 59.66 178 ASN A CA 1
ATOM 1503 C C . ASN A 1 178 ? -35.434 19.314 -14.766 1.00 59.66 178 ASN A C 1
ATOM 1505 O O . ASN A 1 178 ? -35.771 19.651 -15.894 1.00 59.66 178 ASN A O 1
ATOM 1509 N N . LYS A 1 179 ? -36.069 18.338 -14.093 1.00 65.81 179 LYS A N 1
ATOM 1510 C CA . LYS A 1 179 ? -37.196 17.521 -14.610 1.00 65.81 179 LYS A CA 1
ATOM 1511 C C . LYS A 1 179 ? -36.963 16.890 -15.996 1.00 65.81 179 LYS A C 1
ATOM 1513 O O . LYS A 1 179 ? -37.913 16.495 -16.665 1.00 65.81 179 LYS A O 1
ATOM 1518 N N . ILE A 1 180 ? -35.711 16.783 -16.434 1.00 63.03 180 ILE A N 1
ATOM 1519 C CA . ILE A 1 180 ? -35.329 16.212 -17.726 1.00 63.03 180 ILE A CA 1
ATOM 1520 C C . ILE A 1 180 ? -34.636 14.881 -17.446 1.00 63.03 180 ILE A C 1
ATOM 1522 O O . ILE A 1 180 ? -33.623 14.837 -16.744 1.00 63.03 180 ILE A O 1
ATOM 1526 N N . GLY A 1 181 ? -35.197 13.795 -17.981 1.00 59.91 181 GLY A N 1
ATOM 1527 C CA . GLY A 1 181 ? -34.571 12.477 -17.949 1.00 59.91 181 GLY A CA 1
ATOM 1528 C C . GLY A 1 181 ? -33.298 12.474 -18.791 1.00 59.91 181 GLY A C 1
ATOM 1529 O O . GLY A 1 181 ? -33.291 12.959 -19.922 1.00 59.91 181 GLY A O 1
ATOM 1530 N N . LEU A 1 182 ? -32.205 11.955 -18.239 1.00 63.91 182 LEU A N 1
ATOM 1531 C CA . LEU A 1 182 ? -30.969 11.770 -18.994 1.00 63.91 182 LEU A CA 1
ATOM 1532 C C . LEU A 1 182 ? -31.097 10.553 -19.908 1.00 63.91 182 LEU A C 1
ATOM 1534 O O . LEU A 1 182 ? -31.661 9.535 -19.520 1.00 63.91 182 LEU A O 1
ATOM 1538 N N . THR A 1 183 ? -30.539 10.656 -21.113 1.00 70.94 183 THR A N 1
ATOM 1539 C CA . THR A 1 183 ? -30.480 9.530 -22.055 1.00 70.94 183 THR A CA 1
ATOM 1540 C C . THR A 1 183 ? -29.375 8.545 -21.670 1.00 70.94 183 THR A C 1
ATOM 1542 O O . THR A 1 183 ? -28.337 8.950 -21.137 1.00 70.94 183 THR A O 1
ATOM 1545 N N . ASP A 1 184 ? -29.527 7.272 -22.043 1.00 60.84 184 ASP A N 1
ATOM 1546 C CA . ASP A 1 184 ? -28.523 6.220 -21.812 1.00 60.84 184 ASP A CA 1
ATOM 1547 C C . ASP A 1 184 ? -27.128 6.623 -22.306 1.00 60.84 184 ASP A C 1
ATOM 1549 O O . ASP A 1 184 ? -26.117 6.400 -21.644 1.00 60.84 184 ASP A O 1
ATOM 1553 N N . LYS A 1 185 ? -27.058 7.320 -23.445 1.00 68.00 185 LYS A N 1
ATOM 1554 C CA . LYS A 1 185 ? -25.802 7.807 -24.028 1.00 68.00 185 LYS A CA 1
ATOM 1555 C C . LYS A 1 185 ? -25.123 8.878 -23.171 1.00 68.00 185 LYS A C 1
ATOM 1557 O O . LYS A 1 185 ? -23.894 8.919 -23.112 1.00 68.00 185 LYS A O 1
ATOM 1562 N N . GLN A 1 186 ? -25.891 9.762 -22.534 1.00 67.62 186 GLN A N 1
ATOM 1563 C CA . GLN A 1 186 ? -25.352 10.763 -21.609 1.00 67.62 186 GLN A CA 1
ATOM 1564 C C . GLN A 1 186 ? -24.871 10.095 -20.322 1.00 67.62 186 GLN A C 1
ATOM 1566 O O . GLN A 1 186 ? -23.764 10.385 -19.880 1.00 67.62 186 GLN A O 1
ATOM 1571 N N . ILE A 1 187 ? -25.643 9.143 -19.794 1.00 63.00 187 ILE A N 1
ATOM 1572 C CA . ILE A 1 187 ? -25.273 8.355 -18.613 1.00 63.00 187 ILE A CA 1
ATOM 1573 C C . ILE A 1 187 ? -23.955 7.616 -18.863 1.00 63.00 187 ILE A C 1
ATOM 1575 O O . ILE A 1 187 ? -23.005 7.790 -18.104 1.00 63.00 187 ILE A O 1
ATOM 1579 N N . VAL A 1 188 ? -23.849 6.873 -19.967 1.00 60.16 188 VAL A N 1
ATOM 1580 C CA . VAL A 1 188 ? -22.642 6.121 -20.340 1.00 60.16 188 VAL A CA 1
ATOM 1581 C C . VAL A 1 188 ? -21.435 7.046 -20.526 1.00 60.16 188 VAL A C 1
ATOM 1583 O O . VAL A 1 188 ? -20.358 6.757 -20.011 1.00 60.16 188 VAL A O 1
ATOM 1586 N N . ARG A 1 189 ? -21.592 8.200 -21.191 1.00 63.03 189 ARG A N 1
ATOM 1587 C CA . ARG A 1 189 ? -20.501 9.182 -21.349 1.00 63.03 189 ARG A CA 1
ATOM 1588 C C . ARG A 1 189 ? -20.034 9.763 -20.018 1.00 63.03 189 ARG A C 1
ATOM 1590 O O . ARG A 1 189 ? -18.830 9.875 -19.809 1.00 63.03 189 ARG A O 1
ATOM 1597 N N . THR A 1 190 ? -20.959 10.121 -19.130 1.00 58.59 190 THR A N 1
ATOM 1598 C CA . THR A 1 190 ? -20.628 10.653 -17.804 1.00 58.59 190 THR A CA 1
ATOM 1599 C C . THR A 1 190 ? -19.963 9.583 -16.943 1.00 58.59 190 THR A C 1
ATOM 1601 O O . THR A 1 190 ? -18.927 9.861 -16.347 1.00 58.59 190 THR A O 1
ATOM 1604 N N . ILE A 1 191 ? -20.474 8.346 -16.944 1.00 59.16 191 ILE A N 1
ATOM 1605 C CA . ILE A 1 191 ? -19.837 7.204 -16.273 1.00 59.16 191 ILE A CA 1
ATOM 1606 C C . ILE A 1 191 ? -18.415 7.014 -16.794 1.00 59.16 191 ILE A C 1
ATOM 1608 O O . ILE A 1 191 ? -17.501 6.958 -15.982 1.00 59.16 191 ILE A O 1
ATOM 1612 N N . HIS A 1 192 ? -18.201 6.986 -18.112 1.00 58.50 192 HIS A N 1
ATOM 1613 C CA . HIS A 1 192 ? -16.859 6.859 -18.677 1.00 58.50 192 HIS A CA 1
ATOM 1614 C C . HIS A 1 192 ? -15.949 8.013 -18.243 1.00 58.50 192 HIS A C 1
ATOM 1616 O O . HIS A 1 192 ? -14.873 7.765 -17.712 1.00 58.50 192 HIS A O 1
ATOM 1622 N N . GLN A 1 193 ? -16.375 9.269 -18.389 1.00 53.69 193 GLN A N 1
ATOM 1623 C CA . GLN A 1 193 ? -15.568 10.429 -17.989 1.00 53.69 193 GLN A CA 1
ATOM 1624 C C . GLN A 1 193 ? -15.200 10.425 -16.498 1.00 53.69 193 GLN A C 1
ATOM 1626 O O . GLN A 1 193 ? -14.086 10.813 -16.147 1.00 53.69 193 GLN A O 1
ATOM 1631 N N . TYR A 1 194 ? -16.107 9.981 -15.624 1.00 52.38 194 TYR A N 1
ATOM 1632 C CA . TYR A 1 194 ? -15.847 9.875 -14.188 1.00 52.38 194 TYR A CA 1
ATOM 1633 C C . TYR A 1 194 ? -15.034 8.642 -13.818 1.00 52.38 194 TYR A C 1
ATOM 1635 O O . TYR A 1 194 ? -14.160 8.760 -12.973 1.00 52.38 194 TYR A O 1
ATOM 1643 N N . GLN A 1 195 ? -15.254 7.492 -14.453 1.00 50.19 195 GLN A N 1
ATOM 1644 C CA . GLN A 1 195 ? -14.390 6.320 -14.313 1.00 50.19 195 GLN A CA 1
ATOM 1645 C C . GLN A 1 195 ? -12.944 6.702 -14.661 1.00 50.19 195 GLN A C 1
ATOM 1647 O O . GLN A 1 195 ? -12.057 6.529 -13.837 1.00 50.19 195 GLN A O 1
ATOM 1652 N N . TYR A 1 196 ? -12.717 7.379 -15.792 1.00 49.56 196 TYR A N 1
ATOM 1653 C CA . TYR A 1 196 ? -11.393 7.891 -16.171 1.00 49.56 196 TYR A CA 1
ATOM 1654 C C . TYR A 1 196 ? -10.817 8.958 -15.219 1.00 49.56 196 TYR A C 1
ATOM 1656 O O . TYR A 1 196 ? -9.601 9.117 -15.175 1.00 49.56 196 TYR A O 1
ATOM 1664 N N . LYS A 1 197 ? -11.647 9.680 -14.452 1.00 42.44 197 LYS A N 1
ATOM 1665 C CA . LYS A 1 197 ? -11.195 10.652 -13.435 1.00 42.44 197 LYS A CA 1
ATOM 1666 C C . LYS A 1 197 ? -11.025 10.067 -12.027 1.00 42.44 197 LYS A C 1
ATOM 1668 O O . LYS A 1 197 ? -10.292 10.656 -11.241 1.00 42.44 197 LYS A O 1
ATOM 1673 N N . ASN A 1 198 ? -11.706 8.964 -11.708 1.00 44.47 198 ASN A N 1
ATOM 1674 C CA . ASN A 1 198 ? -11.820 8.410 -10.353 1.00 44.47 198 ASN A CA 1
ATOM 1675 C C . ASN A 1 198 ? -11.145 7.043 -10.176 1.00 44.47 198 ASN A C 1
ATOM 1677 O O . ASN A 1 198 ? -11.126 6.544 -9.053 1.00 44.47 198 ASN A O 1
ATOM 1681 N N . TYR A 1 199 ? -10.585 6.428 -11.225 1.00 55.59 199 TYR A N 1
ATOM 1682 C CA . TYR A 1 199 ? -9.547 5.424 -11.004 1.00 55.59 199 TYR A CA 1
ATOM 1683 C C . TYR A 1 199 ? -8.340 6.166 -10.436 1.00 55.59 199 TYR A C 1
ATOM 1685 O O . TYR A 1 199 ? -7.597 6.816 -11.169 1.00 55.59 199 TYR A O 1
ATOM 1693 N N . GLU A 1 200 ? -8.180 6.136 -9.117 1.00 67.81 200 GLU A N 1
ATOM 1694 C CA . GLU A 1 200 ? -6.955 6.608 -8.491 1.00 67.81 200 GLU A CA 1
ATOM 1695 C C . GLU A 1 200 ? -5.823 5.662 -8.927 1.00 67.81 200 GLU A C 1
ATOM 1697 O O . GLU A 1 200 ? -5.653 4.546 -8.440 1.00 67.81 200 GLU A O 1
ATOM 1702 N N . ILE A 1 201 ? -5.105 6.089 -9.961 1.00 78.88 201 ILE A N 1
ATOM 1703 C CA . ILE A 1 201 ? -3.929 5.411 -10.493 1.00 78.88 201 ILE A CA 1
ATOM 1704 C C . ILE A 1 201 ? -2.805 5.530 -9.460 1.00 78.88 201 ILE A C 1
ATOM 1706 O O . ILE A 1 201 ? -2.570 6.607 -8.905 1.00 78.88 201 ILE A O 1
ATOM 1710 N N . ILE A 1 202 ? -2.074 4.437 -9.237 1.00 88.06 202 ILE A N 1
ATOM 1711 C CA . ILE A 1 202 ? -0.886 4.449 -8.385 1.00 88.06 202 ILE A CA 1
ATOM 1712 C C . ILE A 1 202 ? 0.173 5.316 -9.072 1.00 88.06 202 ILE A C 1
ATOM 1714 O O . ILE A 1 202 ? 0.655 4.994 -10.158 1.00 88.06 202 ILE A O 1
ATOM 1718 N N . ASP A 1 203 ? 0.549 6.419 -8.431 1.00 88.25 203 ASP A N 1
ATOM 1719 C CA . ASP A 1 203 ? 1.567 7.331 -8.949 1.00 88.25 203 ASP A CA 1
ATOM 1720 C C . ASP A 1 203 ? 2.972 6.738 -8.762 1.00 88.25 203 ASP A C 1
ATOM 1722 O O . ASP A 1 203 ? 3.602 6.887 -7.712 1.00 88.25 203 ASP A O 1
ATOM 1726 N N . LEU A 1 204 ? 3.473 6.071 -9.805 1.00 91.12 204 LEU A N 1
ATOM 1727 C CA . LEU A 1 204 ? 4.790 5.424 -9.820 1.00 91.12 204 LEU A CA 1
ATOM 1728 C C . LEU A 1 204 ? 5.956 6.382 -10.125 1.00 91.12 204 LEU A C 1
ATOM 1730 O O . LEU A 1 204 ? 7.109 5.947 -10.140 1.00 91.12 204 LEU A O 1
ATOM 1734 N N . ASN A 1 205 ? 5.694 7.674 -10.349 1.00 90.06 205 ASN A N 1
ATOM 1735 C CA . ASN A 1 205 ? 6.738 8.672 -10.616 1.00 90.06 205 ASN A CA 1
ATOM 1736 C C . ASN A 1 205 ? 7.193 9.393 -9.339 1.00 90.06 205 ASN A C 1
ATOM 1738 O O . ASN A 1 205 ? 8.253 10.024 -9.310 1.00 90.06 205 ASN A O 1
ATOM 1742 N N . ARG A 1 206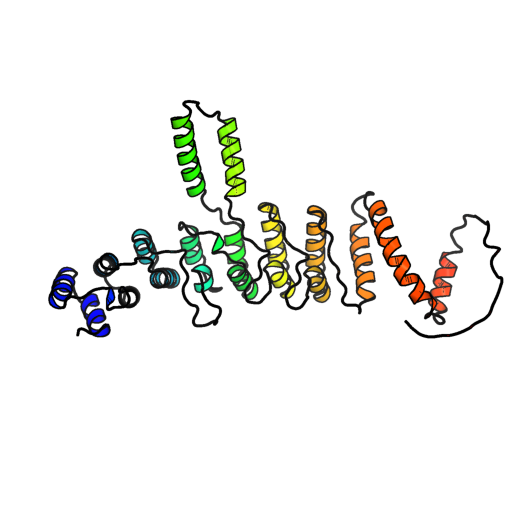 ? 6.427 9.305 -8.245 1.00 90.12 206 ARG A N 1
ATOM 1743 C CA . ARG A 1 206 ? 6.817 9.941 -6.981 1.00 90.12 206 ARG A CA 1
ATOM 1744 C C . ARG A 1 206 ? 8.062 9.310 -6.382 1.00 90.12 206 ARG A C 1
ATOM 1746 O O . ARG A 1 206 ? 8.201 8.087 -6.335 1.00 90.12 206 ARG A O 1
ATOM 1753 N N . TYR A 1 207 ? 8.924 10.162 -5.830 1.00 87.31 207 TYR A N 1
ATOM 1754 C CA . TYR A 1 207 ? 10.024 9.699 -4.997 1.00 87.31 207 TYR A CA 1
ATOM 1755 C C . TYR A 1 207 ? 9.499 9.074 -3.701 1.00 87.31 207 TYR A C 1
ATOM 1757 O O . TYR A 1 207 ? 8.593 9.596 -3.053 1.00 87.31 207 TYR A O 1
ATOM 1765 N N . SER A 1 208 ? 10.128 7.982 -3.288 1.00 83.31 208 SER A N 1
ATOM 1766 C CA . SER A 1 208 ? 10.115 7.520 -1.908 1.00 83.31 208 SER A CA 1
ATOM 1767 C C . SER A 1 208 ? 11.072 8.360 -1.049 1.00 83.31 208 SER A C 1
ATOM 1769 O O . SER A 1 208 ? 11.906 9.114 -1.552 1.00 83.31 208 SER A O 1
ATOM 1771 N N . TYR A 1 209 ? 11.007 8.180 0.271 1.00 71.19 209 TYR A N 1
ATOM 1772 C CA . TYR A 1 209 ? 11.902 8.818 1.248 1.00 71.19 209 TYR A CA 1
ATOM 1773 C C . TYR A 1 209 ? 13.396 8.506 1.028 1.00 71.19 209 TYR A C 1
ATOM 1775 O O . TYR A 1 209 ? 14.262 9.285 1.419 1.00 71.19 209 TYR A O 1
ATOM 1783 N N . ARG A 1 210 ? 13.714 7.401 0.336 1.00 66.50 210 ARG A N 1
ATOM 1784 C CA . ARG A 1 210 ? 15.081 7.062 -0.100 1.00 66.50 210 ARG A CA 1
ATOM 1785 C C . ARG A 1 210 ? 15.506 7.801 -1.371 1.00 66.50 210 ARG A C 1
ATOM 1787 O O . ARG A 1 210 ? 16.554 7.503 -1.935 1.00 66.50 210 ARG A O 1
ATOM 1794 N N . ASN A 1 211 ? 14.705 8.767 -1.824 1.00 74.62 211 ASN A N 1
ATOM 1795 C CA . ASN A 1 211 ? 14.973 9.615 -2.981 1.00 74.62 211 ASN A CA 1
ATOM 1796 C C . ASN A 1 211 ? 15.175 8.843 -4.295 1.00 74.62 211 ASN A C 1
ATOM 1798 O O . ASN A 1 211 ? 15.886 9.281 -5.204 1.00 74.62 211 ASN A O 1
ATOM 1802 N N . THR A 1 212 ? 14.534 7.683 -4.363 1.00 84.44 212 THR A N 1
ATOM 1803 C CA . THR A 1 212 ? 14.374 6.842 -5.547 1.00 84.44 212 THR A CA 1
ATOM 1804 C C . THR A 1 212 ? 12.886 6.727 -5.854 1.00 84.44 212 THR A C 1
ATOM 1806 O O . THR A 1 212 ? 12.065 7.183 -5.065 1.00 84.44 212 THR A O 1
ATOM 1809 N N . TYR A 1 213 ? 12.519 6.115 -6.965 1.00 91.19 213 TYR A N 1
ATOM 1810 C CA . TYR A 1 213 ? 11.135 5.842 -7.342 1.00 91.19 213 TYR A CA 1
ATOM 1811 C C . TYR A 1 213 ? 11.052 4.424 -7.931 1.00 91.19 213 TYR A C 1
ATOM 1813 O O . TYR A 1 213 ? 12.097 3.866 -8.285 1.00 91.19 213 TYR A O 1
ATOM 1821 N N . PRO A 1 214 ? 9.852 3.817 -8.005 1.00 95.94 214 PRO A N 1
ATOM 1822 C CA . PRO A 1 214 ? 9.676 2.405 -8.341 1.00 95.94 214 PRO A CA 1
ATOM 1823 C C . PRO A 1 214 ? 10.480 1.918 -9.552 1.00 95.94 214 PRO A C 1
ATOM 1825 O O . PRO A 1 214 ? 11.241 0.959 -9.429 1.00 95.94 214 PRO A O 1
ATOM 1828 N N . LEU A 1 215 ? 10.375 2.608 -10.694 1.00 96.56 215 LEU A N 1
ATOM 1829 C CA . LEU A 1 215 ? 11.056 2.203 -11.927 1.00 96.56 215 LEU A CA 1
ATOM 1830 C C . LEU A 1 215 ? 12.586 2.235 -11.783 1.00 96.56 215 LEU A C 1
ATOM 1832 O O . LEU A 1 215 ? 13.248 1.245 -12.087 1.00 96.56 215 LEU A O 1
ATOM 1836 N N . LEU A 1 216 ? 13.160 3.337 -11.282 1.00 93.00 216 LEU A N 1
ATOM 1837 C CA . LEU A 1 216 ? 14.612 3.432 -11.099 1.00 93.00 216 LEU A CA 1
ATOM 1838 C C . LEU A 1 216 ? 15.128 2.396 -10.098 1.00 93.00 216 LEU A C 1
ATOM 1840 O O . LEU A 1 216 ? 16.191 1.823 -10.318 1.00 93.00 216 LEU A O 1
ATOM 1844 N N . LEU A 1 217 ? 14.391 2.128 -9.015 1.00 93.44 217 LEU A N 1
ATOM 1845 C CA . LEU A 1 217 ? 14.790 1.111 -8.045 1.00 93.44 217 LEU A CA 1
ATOM 1846 C C . LEU A 1 217 ? 14.800 -0.292 -8.666 1.00 93.44 217 LEU A C 1
ATOM 1848 O O . LEU A 1 217 ? 15.767 -1.019 -8.458 1.00 93.44 217 LEU A O 1
ATOM 1852 N N . ALA A 1 218 ? 13.777 -0.647 -9.449 1.00 96.12 218 ALA A N 1
ATOM 1853 C CA . ALA A 1 218 ? 13.707 -1.928 -10.153 1.00 96.12 218 ALA A CA 1
ATOM 1854 C C . ALA A 1 218 ? 14.890 -2.129 -11.119 1.00 96.12 218 ALA A C 1
ATOM 1856 O O . ALA A 1 218 ? 15.466 -3.216 -11.183 1.00 96.12 218 ALA A O 1
ATOM 1857 N N . ILE A 1 219 ? 15.297 -1.062 -11.814 1.00 93.81 219 ILE A N 1
ATOM 1858 C CA . ILE A 1 219 ? 16.460 -1.070 -12.710 1.00 93.81 219 ILE A CA 1
ATOM 1859 C C . ILE A 1 219 ? 17.769 -1.161 -11.920 1.00 93.81 219 ILE A C 1
ATOM 1861 O O . ILE A 1 219 ? 18.645 -1.934 -12.297 1.00 93.81 219 ILE A O 1
ATOM 1865 N N . LEU A 1 220 ? 17.909 -0.419 -10.814 1.00 89.94 220 LEU A N 1
ATOM 1866 C CA . LEU A 1 220 ? 19.099 -0.457 -9.953 1.00 89.94 220 LEU A CA 1
ATOM 1867 C C . LEU A 1 220 ? 19.374 -1.864 -9.413 1.00 89.94 220 LEU A C 1
ATOM 1869 O O . LEU A 1 220 ? 20.527 -2.279 -9.380 1.00 89.94 220 LEU A O 1
ATOM 1873 N N . ILE A 1 221 ? 18.330 -2.604 -9.027 1.00 92.31 221 ILE A N 1
ATOM 1874 C CA . ILE A 1 221 ? 18.459 -4.006 -8.592 1.00 92.31 221 ILE A CA 1
ATOM 1875 C C . ILE A 1 221 ? 18.515 -5.003 -9.762 1.00 92.31 221 ILE A C 1
ATOM 1877 O O . ILE A 1 221 ? 18.525 -6.210 -9.533 1.00 92.31 221 ILE A O 1
ATOM 1881 N N . ASN A 1 222 ? 18.528 -4.501 -11.000 1.00 91.12 222 ASN A N 1
ATOM 1882 C CA . ASN A 1 222 ? 18.613 -5.256 -12.244 1.00 91.12 222 ASN A CA 1
ATOM 1883 C C . ASN A 1 222 ? 17.516 -6.325 -12.421 1.00 91.12 222 ASN A C 1
ATOM 1885 O O . ASN A 1 222 ? 17.779 -7.420 -12.916 1.00 91.12 222 ASN A O 1
ATOM 1889 N N . ASN A 1 223 ? 16.282 -6.029 -11.995 1.00 96.44 223 ASN A N 1
ATOM 1890 C CA . ASN A 1 223 ? 15.178 -6.989 -12.025 1.00 96.44 223 ASN A CA 1
ATOM 1891 C C . ASN A 1 223 ? 14.225 -6.722 -13.202 1.00 96.44 223 ASN A C 1
ATOM 1893 O O . ASN A 1 223 ? 13.318 -5.892 -13.103 1.00 96.44 223 ASN A O 1
ATOM 1897 N N . TYR A 1 224 ? 14.422 -7.461 -14.297 1.00 96.62 224 TYR A N 1
ATOM 1898 C CA . TYR A 1 224 ? 13.619 -7.362 -15.519 1.00 96.62 224 TYR A CA 1
ATOM 1899 C C . TYR A 1 224 ? 12.112 -7.527 -15.272 1.00 96.62 224 TYR A C 1
ATOM 1901 O O . TYR A 1 224 ? 11.326 -6.709 -15.749 1.00 96.62 224 TYR A O 1
ATOM 1909 N N . ASP A 1 225 ? 11.701 -8.533 -14.494 1.00 98.25 225 ASP A N 1
ATOM 1910 C CA . ASP A 1 225 ? 10.283 -8.844 -14.287 1.00 98.25 225 ASP A CA 1
ATOM 1911 C C . ASP A 1 225 ? 9.538 -7.700 -13.595 1.00 98.25 225 ASP A C 1
ATOM 1913 O O . ASP A 1 225 ? 8.395 -7.400 -13.940 1.00 98.25 225 ASP A O 1
ATOM 1917 N N . ILE A 1 226 ? 10.188 -7.025 -12.641 1.00 98.25 226 ILE A N 1
ATOM 1918 C CA . ILE A 1 226 ? 9.608 -5.857 -11.970 1.00 98.25 226 ILE A CA 1
ATOM 1919 C C . ILE A 1 226 ? 9.567 -4.648 -12.915 1.00 98.25 226 ILE A C 1
ATOM 1921 O O . ILE A 1 226 ? 8.561 -3.939 -12.928 1.00 98.25 226 ILE A O 1
ATOM 1925 N N . VAL A 1 227 ? 10.610 -4.413 -13.727 1.00 98.19 227 VAL A N 1
ATOM 1926 C CA . VAL A 1 227 ? 10.589 -3.330 -14.733 1.00 98.19 227 VAL A CA 1
ATOM 1927 C C . VAL A 1 227 ? 9.429 -3.534 -15.705 1.00 98.19 227 VAL A C 1
ATOM 1929 O O . VAL A 1 227 ? 8.651 -2.608 -15.937 1.00 98.19 227 VAL A O 1
ATOM 1932 N N . LYS A 1 228 ? 9.279 -4.756 -16.223 1.00 98.00 228 LYS A N 1
ATOM 1933 C CA . LYS A 1 228 ? 8.184 -5.120 -17.119 1.00 98.00 228 LYS A CA 1
ATOM 1934 C C . LYS A 1 228 ? 6.825 -4.935 -16.449 1.00 98.00 228 LYS A C 1
ATOM 1936 O O . LYS A 1 228 ? 5.957 -4.293 -17.022 1.00 98.00 228 LYS A O 1
ATOM 1941 N N . LEU A 1 229 ? 6.663 -5.408 -15.212 1.00 98.12 229 LEU A N 1
ATOM 1942 C CA . LEU A 1 229 ? 5.421 -5.263 -14.447 1.00 98.12 229 LEU A CA 1
ATOM 1943 C C . LEU A 1 229 ? 5.013 -3.789 -14.249 1.00 98.12 229 LEU A C 1
ATOM 1945 O O . LEU A 1 229 ? 3.830 -3.466 -14.337 1.00 98.12 229 LEU A O 1
ATOM 1949 N N . ILE A 1 230 ? 5.978 -2.898 -13.998 1.00 97.56 230 ILE A N 1
ATOM 1950 C CA . ILE A 1 230 ? 5.750 -1.448 -13.874 1.00 97.56 230 ILE A CA 1
ATOM 1951 C C . ILE A 1 230 ? 5.315 -0.836 -15.211 1.00 97.56 230 ILE A C 1
ATOM 1953 O O . ILE A 1 230 ? 4.358 -0.061 -15.235 1.00 97.56 230 ILE A O 1
ATOM 1957 N N . ILE A 1 231 ? 5.988 -1.188 -16.312 1.00 95.06 231 ILE A N 1
ATOM 1958 C CA . ILE A 1 231 ? 5.640 -0.723 -17.663 1.00 95.06 231 ILE A CA 1
ATOM 1959 C C . ILE A 1 231 ? 4.246 -1.214 -18.070 1.00 95.06 231 ILE A C 1
ATOM 1961 O O . ILE A 1 231 ? 3.415 -0.407 -18.476 1.00 95.06 231 ILE A O 1
ATOM 1965 N N . ASP A 1 232 ? 3.959 -2.502 -17.880 1.00 93.94 232 ASP A N 1
ATOM 1966 C CA . ASP A 1 232 ? 2.668 -3.102 -18.218 1.00 93.94 232 ASP A CA 1
ATOM 1967 C C . ASP A 1 232 ? 1.530 -2.468 -17.403 1.00 93.94 232 ASP A C 1
ATOM 1969 O O . ASP A 1 232 ? 0.455 -2.192 -17.935 1.00 93.94 232 ASP A O 1
ATOM 1973 N N . TYR A 1 233 ? 1.744 -2.199 -16.108 1.00 91.94 233 TYR A N 1
ATOM 1974 C CA . TYR A 1 233 ? 0.779 -1.448 -15.300 1.00 91.94 233 TYR A CA 1
ATOM 1975 C C . TYR A 1 233 ? 0.543 -0.052 -15.882 1.00 91.94 233 TYR A C 1
ATOM 1977 O O . TYR A 1 233 ? -0.604 0.341 -16.095 1.00 91.94 233 TYR A O 1
ATOM 1985 N N . ALA A 1 234 ? 1.616 0.677 -16.180 1.00 87.69 234 ALA A N 1
ATOM 1986 C CA . ALA A 1 234 ? 1.522 2.026 -16.709 1.00 87.69 234 ALA A CA 1
ATOM 1987 C C . ALA A 1 234 ? 0.745 2.076 -18.036 1.00 87.69 234 ALA A C 1
ATOM 1989 O O . ALA A 1 234 ? -0.185 2.869 -18.176 1.00 87.69 234 ALA A O 1
ATOM 1990 N N . ASP A 1 235 ? 1.047 1.158 -18.955 1.00 83.69 235 ASP A N 1
ATOM 1991 C CA . ASP A 1 235 ? 0.343 1.009 -20.229 1.00 83.69 235 ASP A CA 1
ATOM 1992 C C . ASP A 1 235 ? -1.146 0.691 -20.037 1.00 83.69 235 ASP A C 1
ATOM 1994 O O . ASP A 1 235 ? -2.005 1.360 -20.611 1.00 83.69 235 ASP A O 1
ATOM 1998 N N . ARG A 1 236 ? -1.481 -0.289 -19.186 1.00 85.81 236 ARG A N 1
ATOM 1999 C CA . ARG A 1 236 ? -2.878 -0.699 -18.940 1.00 85.81 236 ARG A CA 1
ATOM 2000 C C . ARG A 1 236 ? -3.729 0.400 -18.312 1.00 85.81 236 ARG A C 1
ATOM 2002 O O . ARG A 1 236 ? -4.939 0.427 -18.528 1.00 85.81 236 ARG A O 1
ATOM 2009 N N . HIS A 1 237 ? -3.112 1.283 -17.532 1.00 80.19 237 HIS A N 1
ATOM 2010 C CA . HIS A 1 237 ? -3.799 2.360 -16.823 1.00 80.19 237 HIS A CA 1
ATOM 2011 C C . HIS A 1 237 ? -3.640 3.733 -17.493 1.00 80.19 237 HIS A C 1
ATOM 2013 O O . HIS A 1 237 ? -4.086 4.727 -16.925 1.00 80.19 237 HIS A O 1
ATOM 2019 N N . ASN A 1 238 ? -3.054 3.807 -18.698 1.00 78.88 238 ASN A N 1
ATOM 2020 C CA . ASN A 1 238 ? -2.726 5.064 -19.387 1.00 78.88 238 ASN A CA 1
ATOM 2021 C C . ASN A 1 238 ? -1.938 6.049 -18.497 1.00 78.88 238 ASN A C 1
ATOM 2023 O O . ASN A 1 238 ? -2.126 7.265 -18.560 1.00 78.88 238 ASN A O 1
ATOM 2027 N N . PHE A 1 239 ? -1.068 5.517 -17.641 1.00 82.75 239 PHE A N 1
ATOM 2028 C CA . PHE A 1 239 ? -0.167 6.287 -16.797 1.00 82.75 239 PHE A CA 1
ATOM 2029 C C . PHE A 1 239 ? 1.160 6.495 -17.528 1.00 82.75 239 PHE A C 1
ATOM 2031 O O . PHE A 1 239 ? 1.790 5.536 -17.969 1.00 82.75 239 PHE A O 1
ATOM 2038 N N . LEU A 1 240 ? 1.614 7.742 -17.640 1.00 85.75 240 LEU A N 1
ATOM 2039 C CA . LEU A 1 240 ? 2.888 8.052 -18.286 1.00 85.75 240 LEU A CA 1
ATOM 2040 C C . LEU A 1 240 ? 4.041 7.938 -17.278 1.00 85.75 240 LEU A C 1
ATOM 2042 O O . LEU A 1 240 ? 4.173 8.772 -16.379 1.00 85.75 240 LEU A O 1
ATOM 2046 N N . LEU A 1 241 ? 4.902 6.929 -17.432 1.00 90.69 241 LEU A N 1
ATOM 2047 C CA . LEU A 1 241 ? 6.119 6.792 -16.630 1.00 90.69 241 LEU A CA 1
ATOM 2048 C C . LEU A 1 241 ? 7.148 7.849 -17.025 1.00 90.69 241 LEU A C 1
ATOM 2050 O O . LEU A 1 241 ? 7.455 8.045 -18.202 1.00 90.69 241 LEU A O 1
ATOM 2054 N N . ASN A 1 242 ? 7.768 8.472 -16.028 1.00 90.19 242 ASN A N 1
ATOM 2055 C CA . ASN A 1 242 ? 8.881 9.378 -16.248 1.00 90.19 242 ASN A CA 1
ATOM 2056 C C . ASN A 1 242 ? 10.200 8.598 -16.351 1.00 90.19 242 ASN A C 1
ATOM 2058 O O . ASN A 1 242 ? 11.007 8.556 -15.422 1.00 90.19 242 ASN A O 1
ATOM 2062 N N . ILE A 1 243 ? 10.437 7.995 -17.517 1.00 88.38 243 ILE A N 1
ATOM 2063 C CA . ILE A 1 243 ? 11.648 7.205 -17.804 1.00 88.38 243 ILE A CA 1
ATOM 2064 C C . ILE A 1 243 ? 12.942 8.043 -17.872 1.00 88.38 243 ILE A C 1
ATOM 2066 O O . ILE A 1 243 ? 14.034 7.487 -17.953 1.00 88.38 243 ILE A O 1
ATOM 2070 N N . ASN A 1 244 ? 12.831 9.375 -17.813 1.00 83.94 244 ASN A N 1
ATOM 2071 C CA . ASN A 1 244 ? 13.955 10.315 -17.782 1.00 83.94 244 ASN A CA 1
ATOM 2072 C C . ASN A 1 244 ? 14.194 10.921 -16.393 1.00 83.94 244 ASN A C 1
ATOM 2074 O O . ASN A 1 244 ? 15.090 11.750 -16.224 1.00 83.94 244 ASN A O 1
ATOM 2078 N N . GLN A 1 245 ? 13.399 10.553 -15.389 1.00 86.50 245 GLN A N 1
ATOM 2079 C CA . GLN A 1 245 ? 13.544 11.102 -14.051 1.00 86.50 245 GLN A CA 1
ATOM 2080 C C . GLN A 1 245 ? 14.870 10.651 -13.441 1.00 86.50 245 GLN A C 1
ATOM 2082 O O . GLN A 1 245 ? 15.115 9.461 -13.246 1.00 86.50 245 GLN A O 1
ATOM 2087 N N . LYS A 1 246 ? 15.739 11.596 -13.094 1.00 80.00 246 LYS A N 1
ATOM 2088 C CA . LYS A 1 246 ? 16.976 11.267 -12.383 1.00 80.00 246 LYS A CA 1
ATOM 2089 C C . LYS A 1 246 ? 16.686 10.956 -10.918 1.00 80.00 246 LYS A C 1
ATOM 2091 O O . LYS A 1 246 ? 15.943 11.681 -10.270 1.00 80.00 246 LYS A O 1
ATOM 2096 N N . GLY A 1 247 ? 17.303 9.923 -10.357 1.00 75.44 247 GLY A N 1
ATOM 2097 C CA . GLY A 1 247 ? 17.357 9.766 -8.901 1.00 75.44 247 GLY A CA 1
ATOM 2098 C C . GLY A 1 247 ? 18.155 10.907 -8.256 1.00 75.44 247 GLY A C 1
ATOM 2099 O O . GLY A 1 247 ? 18.908 11.606 -8.936 1.00 75.44 247 GLY A O 1
ATOM 2100 N N . LYS A 1 248 ? 18.085 11.082 -6.928 1.00 69.31 248 LYS A N 1
ATOM 2101 C CA . LYS A 1 248 ? 18.883 12.141 -6.264 1.00 69.31 248 LYS A CA 1
ATOM 2102 C C . LYS A 1 248 ? 20.403 11.987 -6.404 1.00 69.31 248 LYS A C 1
ATOM 2104 O O . LYS A 1 248 ? 21.107 12.979 -6.285 1.00 69.31 248 LYS A O 1
ATOM 2109 N N . LYS A 1 249 ? 20.911 10.784 -6.700 1.00 66.00 249 LYS A N 1
ATOM 2110 C CA . LYS A 1 249 ? 22.331 10.553 -7.037 1.00 66.00 249 LYS A CA 1
ATOM 2111 C C . LYS A 1 249 ? 22.692 10.937 -8.485 1.00 66.00 249 LYS A C 1
ATOM 2113 O O . LYS A 1 249 ? 23.808 10.693 -8.915 1.00 66.00 249 LYS A O 1
ATOM 2118 N N . GLY A 1 250 ? 21.748 11.488 -9.251 1.00 67.38 250 GLY A N 1
ATOM 2119 C CA . GLY A 1 250 ? 21.939 11.865 -10.654 1.00 67.38 250 GLY A CA 1
ATOM 2120 C C . GLY A 1 250 ? 21.783 10.717 -11.655 1.00 67.38 250 GLY A C 1
ATOM 2121 O O . GLY A 1 250 ? 21.863 10.959 -12.853 1.00 67.38 250 GLY A O 1
ATOM 2122 N N . TYR A 1 251 ? 21.527 9.486 -11.197 1.00 69.50 251 TYR A N 1
ATOM 2123 C CA . TYR A 1 251 ? 21.349 8.334 -12.082 1.00 69.50 251 TYR A CA 1
ATOM 2124 C C . TYR A 1 251 ? 20.036 8.398 -12.863 1.00 69.50 251 TYR A C 1
ATOM 2126 O O . TYR A 1 251 ? 18.968 8.589 -12.276 1.00 69.50 251 TYR A O 1
ATOM 2134 N N . PHE A 1 252 ? 20.131 8.177 -14.172 1.00 80.94 252 PHE A N 1
ATOM 2135 C CA . PHE A 1 252 ? 18.998 8.037 -15.084 1.00 80.94 252 PHE A CA 1
ATOM 2136 C C . PHE A 1 252 ? 18.671 6.556 -15.324 1.00 80.94 252 PHE A C 1
ATOM 2138 O O . PHE A 1 252 ? 19.607 5.768 -15.453 1.00 80.94 252 PHE A O 1
ATOM 2145 N N . PRO A 1 253 ? 17.386 6.178 -15.480 1.00 87.88 253 PRO A N 1
ATOM 2146 C CA . PRO A 1 253 ? 16.959 4.802 -15.755 1.00 87.88 253 PRO A CA 1
ATOM 2147 C C . PRO A 1 253 ? 17.738 4.116 -16.873 1.00 87.88 253 PRO A C 1
ATOM 2149 O O . PRO A 1 253 ? 18.299 3.042 -16.669 1.00 87.88 253 PRO A O 1
ATOM 2152 N N . PHE A 1 254 ? 17.822 4.765 -18.037 1.00 84.62 254 PHE A N 1
ATOM 2153 C CA . PHE A 1 254 ? 18.495 4.210 -19.208 1.00 84.62 254 PHE A CA 1
ATOM 2154 C C . PHE A 1 254 ? 19.989 3.973 -18.954 1.00 84.62 254 PHE A C 1
ATOM 2156 O O . PHE A 1 254 ? 20.512 2.896 -19.230 1.00 84.62 254 PHE A O 1
ATOM 2163 N N . PHE A 1 255 ? 20.671 4.958 -18.364 1.00 76.38 255 PHE A N 1
ATOM 2164 C CA . PHE A 1 255 ? 22.095 4.852 -18.059 1.00 76.38 255 PHE A CA 1
ATOM 2165 C C . PHE A 1 255 ? 22.383 3.791 -16.989 1.00 76.38 255 PHE A C 1
ATOM 2167 O O . PHE A 1 255 ? 23.360 3.054 -17.094 1.00 76.38 255 PHE A O 1
ATOM 2174 N N . THR A 1 256 ? 21.516 3.660 -15.983 1.00 82.19 256 THR A N 1
ATOM 2175 C CA . THR A 1 256 ? 21.633 2.595 -14.982 1.00 82.19 256 THR A CA 1
ATOM 2176 C C . THR A 1 256 ? 21.471 1.211 -15.609 1.00 82.19 256 THR A C 1
ATOM 2178 O O . THR A 1 256 ? 22.280 0.332 -15.327 1.00 82.19 256 THR A O 1
ATOM 2181 N N . ALA A 1 257 ? 20.486 1.015 -16.493 1.00 82.75 257 ALA A N 1
ATOM 2182 C CA . ALA A 1 257 ? 20.314 -0.252 -17.210 1.00 82.75 257 ALA A CA 1
ATOM 2183 C C . ALA A 1 257 ? 21.546 -0.603 -18.065 1.00 82.75 257 ALA A C 1
ATOM 2185 O O . ALA A 1 257 ? 21.966 -1.759 -18.102 1.00 82.75 257 ALA A O 1
ATOM 2186 N N . TYR A 1 258 ? 22.161 0.411 -18.682 1.00 77.25 258 TYR A N 1
ATOM 2187 C CA . TYR A 1 258 ? 23.402 0.279 -19.441 1.00 77.25 258 TYR A CA 1
ATOM 2188 C C . TYR A 1 258 ? 24.604 -0.127 -18.589 1.00 77.25 258 TYR A C 1
ATOM 2190 O O . TYR A 1 258 ? 25.295 -1.076 -18.946 1.00 77.25 258 TYR A O 1
ATOM 2198 N N . ILE A 1 259 ? 24.839 0.537 -17.452 1.00 77.69 259 ILE A N 1
ATOM 2199 C CA . ILE A 1 259 ? 25.925 0.155 -16.531 1.00 77.69 259 ILE A CA 1
ATOM 2200 C C . ILE A 1 259 ? 25.755 -1.292 -16.060 1.00 77.69 259 ILE A C 1
ATOM 2202 O O . ILE A 1 259 ? 26.736 -2.022 -15.943 1.00 77.69 259 ILE A O 1
ATOM 2206 N N . ASN A 1 260 ? 24.513 -1.717 -15.825 1.00 78.12 260 ASN A N 1
ATOM 2207 C CA . ASN A 1 260 ? 24.205 -3.086 -15.424 1.00 78.12 260 ASN A CA 1
ATOM 2208 C C . ASN A 1 260 ? 24.383 -4.112 -16.560 1.00 78.12 260 ASN A C 1
ATOM 2210 O O . ASN A 1 260 ? 24.286 -5.309 -16.298 1.00 78.12 260 ASN A O 1
ATOM 2214 N N . GLY A 1 261 ? 24.608 -3.670 -17.804 1.00 77.12 261 GLY A N 1
ATOM 2215 C CA . GLY A 1 261 ? 24.749 -4.539 -18.972 1.00 77.12 261 GLY A CA 1
ATOM 2216 C C . GLY A 1 261 ? 23.480 -5.324 -19.314 1.00 77.12 261 GLY A C 1
ATOM 2217 O O . GLY A 1 261 ? 23.574 -6.409 -19.879 1.00 77.12 261 GLY A O 1
ATOM 2218 N N . ASN A 1 262 ? 22.298 -4.823 -18.930 1.00 81.69 262 ASN A N 1
ATOM 2219 C CA . ASN A 1 262 ? 21.036 -5.534 -19.128 1.00 81.69 262 ASN A CA 1
ATOM 2220 C C . ASN A 1 262 ? 20.311 -5.047 -20.389 1.00 81.69 262 ASN A C 1
ATOM 2222 O O . ASN A 1 262 ? 19.498 -4.115 -20.352 1.00 81.69 262 ASN A O 1
ATOM 2226 N N . ASP A 1 263 ? 20.603 -5.719 -21.501 1.00 83.12 263 ASP A N 1
ATOM 2227 C CA . ASP A 1 263 ? 20.034 -5.426 -22.818 1.00 83.12 263 ASP A CA 1
ATOM 2228 C C . ASP A 1 263 ? 18.504 -5.546 -22.850 1.00 83.12 263 ASP A C 1
ATOM 2230 O O . ASP A 1 263 ? 17.845 -4.787 -23.564 1.00 83.12 263 ASP A O 1
ATOM 2234 N N . ASP A 1 264 ? 17.913 -6.446 -22.063 1.00 89.81 264 ASP A N 1
ATOM 2235 C CA . ASP A 1 264 ? 16.463 -6.648 -22.038 1.00 89.81 264 ASP A CA 1
ATOM 2236 C C . ASP A 1 264 ? 15.737 -5.461 -21.394 1.00 89.81 264 ASP A C 1
ATOM 2238 O O . ASP A 1 264 ? 14.724 -4.984 -21.913 1.00 89.81 264 ASP A O 1
ATOM 2242 N N . ILE A 1 265 ? 16.282 -4.917 -20.301 1.00 90.31 265 ILE A N 1
ATOM 2243 C CA . ILE A 1 265 ? 15.760 -3.692 -19.676 1.00 90.31 265 ILE A CA 1
ATOM 2244 C C . ILE A 1 265 ? 15.957 -2.486 -20.605 1.00 90.31 265 ILE A C 1
ATOM 2246 O O . ILE A 1 265 ? 15.048 -1.665 -20.738 1.00 90.31 265 ILE A O 1
ATOM 2250 N N . ILE A 1 266 ? 17.104 -2.380 -21.286 1.00 85.12 266 ILE A N 1
ATOM 2251 C CA . ILE A 1 266 ? 17.338 -1.323 -22.286 1.00 85.12 266 ILE A CA 1
ATOM 2252 C C . ILE A 1 266 ? 16.277 -1.385 -23.388 1.00 85.12 266 ILE A C 1
ATOM 2254 O O . ILE A 1 266 ? 15.682 -0.360 -23.728 1.00 85.12 266 ILE A O 1
ATOM 2258 N N . ARG A 1 267 ? 16.007 -2.581 -23.926 1.00 84.25 267 ARG A N 1
ATOM 2259 C CA . ARG A 1 267 ? 14.980 -2.791 -24.954 1.00 84.25 267 ARG A CA 1
ATOM 2260 C C . ARG A 1 267 ? 13.593 -2.392 -24.458 1.00 84.25 267 ARG A C 1
ATOM 2262 O O . ARG A 1 267 ? 12.886 -1.733 -25.215 1.00 84.25 267 ARG A O 1
ATOM 2269 N N . LEU A 1 268 ? 13.229 -2.727 -23.215 1.00 93.31 268 LEU A N 1
ATOM 2270 C CA . LEU A 1 268 ? 11.957 -2.305 -22.612 1.00 93.31 268 LEU A CA 1
ATOM 2271 C C . LEU A 1 268 ? 11.829 -0.778 -22.535 1.00 93.31 268 LEU A C 1
ATOM 2273 O O . LEU A 1 268 ? 10.787 -0.233 -22.890 1.00 93.31 268 LEU A O 1
ATOM 2277 N N . LEU A 1 269 ? 12.880 -0.079 -22.097 1.00 87.06 269 LEU A N 1
ATOM 2278 C CA . LEU A 1 269 ? 12.868 1.384 -22.002 1.00 87.06 269 LEU A CA 1
ATOM 2279 C C . LEU A 1 269 ? 12.792 2.051 -23.382 1.00 87.06 269 LEU A C 1
ATOM 2281 O O . LEU A 1 269 ? 12.061 3.027 -23.539 1.00 87.06 269 LEU A O 1
ATOM 2285 N N . LEU A 1 270 ? 13.512 1.522 -24.379 1.00 82.44 270 LEU A N 1
ATOM 2286 C CA . LEU A 1 270 ? 13.461 2.014 -25.760 1.00 82.44 270 LEU A CA 1
ATOM 2287 C C . LEU A 1 270 ? 12.079 1.814 -26.378 1.00 82.44 270 LEU A C 1
ATOM 2289 O O . LEU A 1 270 ? 11.520 2.765 -26.920 1.00 82.44 270 LEU A O 1
ATOM 2293 N N . ASP A 1 271 ? 11.513 0.614 -26.253 1.00 85.06 271 ASP A N 1
ATOM 2294 C CA . ASP A 1 271 ? 10.174 0.308 -26.756 1.00 85.06 271 ASP A CA 1
ATOM 2295 C C . ASP A 1 271 ? 9.114 1.202 -26.102 1.00 85.06 271 ASP A C 1
ATOM 2297 O O . ASP A 1 271 ? 8.339 1.855 -26.799 1.00 85.06 271 ASP A O 1
ATOM 2301 N N . TYR A 1 272 ? 9.140 1.331 -24.770 1.00 86.69 272 TYR A N 1
ATOM 2302 C CA . TYR A 1 272 ? 8.238 2.234 -24.055 1.00 86.69 272 TYR A CA 1
ATOM 2303 C C . TYR A 1 272 ? 8.393 3.684 -24.534 1.00 86.69 272 TYR A C 1
ATOM 2305 O O . TYR A 1 272 ? 7.403 4.360 -24.809 1.00 86.69 272 TYR A O 1
ATOM 2313 N N . SER A 1 273 ? 9.632 4.161 -24.698 1.00 84.31 273 SER A N 1
ATOM 2314 C CA . SER A 1 273 ? 9.898 5.516 -25.189 1.00 84.31 273 SER A CA 1
ATOM 2315 C C . SER A 1 273 ? 9.337 5.755 -26.593 1.00 84.31 273 SER A C 1
ATOM 2317 O O . SER A 1 273 ? 8.750 6.804 -26.846 1.00 84.31 273 SER A O 1
ATOM 2319 N N . TYR A 1 274 ? 9.454 4.763 -27.480 1.00 81.81 274 TYR A N 1
ATOM 2320 C CA . TYR A 1 274 ? 8.943 4.823 -28.843 1.00 81.81 274 TYR A CA 1
ATOM 2321 C C . TYR A 1 274 ? 7.413 4.832 -28.860 1.00 81.81 274 TYR A C 1
ATOM 2323 O O . TYR A 1 274 ? 6.811 5.695 -29.493 1.00 81.81 274 TYR A O 1
ATOM 2331 N N . ARG A 1 275 ? 6.774 3.924 -28.110 1.00 83.44 275 ARG A N 1
ATOM 2332 C CA . ARG A 1 275 ? 5.308 3.826 -28.019 1.00 83.44 275 ARG A CA 1
ATOM 2333 C C . ARG A 1 275 ? 4.654 5.091 -27.462 1.00 83.44 275 ARG A C 1
ATOM 2335 O O . ARG A 1 275 ? 3.542 5.416 -27.866 1.00 83.44 275 ARG A O 1
ATOM 2342 N N . HIS A 1 276 ? 5.344 5.805 -26.573 1.00 78.75 276 HIS A N 1
ATOM 2343 C CA . HIS A 1 276 ? 4.832 7.010 -25.907 1.00 78.75 276 HIS A CA 1
ATOM 2344 C C . HIS A 1 276 ? 5.451 8.319 -26.411 1.00 78.75 276 HIS A C 1
ATOM 2346 O O . HIS A 1 276 ? 5.208 9.371 -25.824 1.00 78.75 276 HIS A O 1
ATOM 2352 N N . ASN A 1 277 ? 6.238 8.280 -27.494 1.00 79.94 277 ASN A N 1
ATOM 2353 C CA . ASN A 1 277 ? 6.929 9.441 -28.072 1.00 79.94 277 ASN A CA 1
ATOM 2354 C C . ASN A 1 277 ? 7.770 10.240 -27.051 1.00 79.94 277 ASN A C 1
ATOM 2356 O O . ASN A 1 277 ? 7.816 11.471 -27.079 1.00 79.94 277 ASN A O 1
ATOM 2360 N N . ILE A 1 278 ? 8.448 9.544 -26.136 1.00 81.00 278 ILE A N 1
ATOM 2361 C CA . ILE A 1 278 ? 9.322 10.147 -25.126 1.00 81.00 278 ILE A CA 1
ATOM 2362 C C . ILE A 1 278 ? 10.754 10.179 -25.669 1.00 81.00 278 ILE A C 1
ATOM 2364 O O . ILE A 1 278 ? 11.348 9.139 -25.939 1.00 81.00 278 ILE A O 1
ATOM 2368 N N . LYS A 1 279 ? 11.366 11.365 -25.771 1.00 78.75 279 LYS A N 1
ATOM 2369 C CA . LYS A 1 279 ? 12.804 11.476 -26.079 1.00 78.75 279 LYS A CA 1
ATOM 2370 C C . LYS A 1 279 ? 13.614 10.983 -24.877 1.00 78.75 279 LYS A C 1
ATOM 2372 O O . LYS A 1 279 ? 13.545 11.603 -23.819 1.00 78.75 279 LYS A O 1
ATOM 2377 N N . ILE A 1 280 ? 14.387 9.903 -25.015 1.00 76.06 280 ILE A N 1
ATOM 2378 C CA . ILE A 1 280 ? 15.270 9.434 -23.933 1.00 76.06 280 ILE A CA 1
ATOM 2379 C C . ILE A 1 280 ? 16.380 10.461 -23.690 1.00 76.06 280 ILE A C 1
ATOM 2381 O O . ILE A 1 280 ? 17.122 10.835 -24.597 1.00 76.06 280 ILE A O 1
ATOM 2385 N N . SER A 1 281 ? 16.508 10.899 -22.440 1.00 68.94 281 SER A N 1
ATOM 2386 C CA . SER A 1 281 ? 17.614 11.731 -21.985 1.00 68.94 281 SER A CA 1
ATOM 2387 C C . SER A 1 281 ? 18.821 10.846 -21.697 1.00 68.94 281 SER A C 1
ATOM 2389 O O . SER A 1 281 ? 18.861 10.148 -20.686 1.00 68.94 281 SER A O 1
ATOM 2391 N N . ILE A 1 282 ? 19.829 10.912 -22.563 1.00 58.62 282 ILE A N 1
ATOM 2392 C CA . ILE A 1 282 ? 21.086 10.163 -22.407 1.00 58.62 282 ILE A CA 1
ATOM 2393 C C . ILE A 1 282 ? 22.099 10.950 -21.550 1.00 58.62 282 ILE A C 1
ATOM 2395 O O . ILE A 1 282 ? 23.210 10.474 -21.387 1.00 58.62 282 ILE A O 1
ATOM 2399 N N . LEU A 1 283 ? 21.723 12.125 -20.997 1.00 52.78 283 LEU A N 1
ATOM 2400 C CA . LEU A 1 283 ? 22.587 13.105 -20.302 1.00 52.78 283 LEU A CA 1
ATOM 2401 C C . LEU A 1 283 ? 23.883 12.493 -19.747 1.00 52.78 283 LEU A C 1
ATOM 2403 O O . LEU A 1 283 ? 23.944 11.929 -18.653 1.00 52.78 283 LEU A O 1
ATOM 2407 N N . ILE A 1 284 ? 24.900 12.608 -20.595 1.00 47.22 284 ILE A N 1
ATOM 2408 C CA . ILE A 1 284 ? 26.251 12.107 -20.433 1.00 47.22 284 ILE A CA 1
ATOM 2409 C C . ILE A 1 284 ? 26.906 13.058 -19.437 1.00 47.22 284 ILE A C 1
ATOM 2411 O O . ILE A 1 284 ? 27.106 14.227 -19.749 1.00 47.22 284 ILE A O 1
ATOM 2415 N N . ASN A 1 285 ? 27.237 12.592 -18.234 1.00 42.50 285 ASN A N 1
ATOM 2416 C CA . ASN A 1 285 ? 28.330 13.243 -17.516 1.00 42.50 285 ASN A CA 1
ATOM 2417 C C . ASN A 1 285 ? 29.576 13.068 -18.405 1.00 42.50 285 ASN A C 1
ATOM 2419 O O . ASN A 1 285 ? 29.776 11.951 -18.881 1.00 42.50 285 ASN A O 1
ATOM 2423 N N . GLU A 1 286 ? 30.323 14.139 -18.685 1.00 40.44 286 GLU A N 1
ATOM 2424 C CA . GLU A 1 286 ? 31.204 14.412 -19.851 1.00 40.44 286 GLU A CA 1
ATOM 2425 C C . GLU A 1 286 ? 32.318 13.387 -20.216 1.00 40.44 286 GLU A C 1
ATOM 2427 O O . GLU A 1 286 ? 33.244 13.704 -20.952 1.00 40.44 286 GLU A O 1
ATOM 2432 N N . SER A 1 287 ? 32.264 12.129 -19.775 1.00 46.06 287 SER A N 1
ATOM 2433 C CA . SER A 1 287 ? 33.398 11.198 -19.795 1.00 46.06 287 SER A CA 1
ATOM 2434 C C . SER A 1 287 ? 33.207 9.891 -20.590 1.00 46.06 287 SER A C 1
ATOM 2436 O O . SER A 1 287 ? 33.952 8.942 -20.370 1.00 46.06 287 SER A O 1
ATOM 2438 N N . CYS A 1 288 ? 32.249 9.742 -21.519 1.00 46.28 288 CYS A N 1
ATOM 2439 C CA . CYS A 1 288 ? 32.061 8.429 -22.182 1.00 46.28 288 CYS A CA 1
ATOM 2440 C C . CYS A 1 288 ? 31.835 8.462 -23.706 1.00 46.28 288 CYS A C 1
ATOM 2442 O O . CYS A 1 288 ? 30.709 8.359 -24.193 1.00 46.28 288 CYS A O 1
ATOM 2444 N N . ARG A 1 289 ? 32.948 8.450 -24.461 1.00 44.00 289 ARG A N 1
ATOM 2445 C CA . ARG A 1 289 ? 33.042 8.175 -25.918 1.00 44.00 289 ARG A CA 1
ATOM 2446 C C . ARG A 1 289 ? 32.429 6.819 -26.318 1.00 44.00 289 ARG A C 1
ATOM 2448 O O . ARG A 1 289 ? 31.935 6.666 -27.434 1.00 44.00 289 ARG A O 1
ATOM 2455 N N . ASP A 1 290 ? 32.419 5.850 -25.404 1.00 50.47 290 ASP A N 1
ATOM 2456 C CA . ASP A 1 290 ? 31.906 4.494 -25.650 1.00 50.47 290 ASP A CA 1
ATOM 2457 C C . ASP A 1 290 ? 30.377 4.395 -25.559 1.00 50.47 290 ASP A C 1
ATOM 2459 O O . ASP A 1 290 ? 29.771 3.548 -26.211 1.00 50.47 290 ASP A O 1
ATOM 2463 N N . MET A 1 291 ? 29.725 5.324 -24.852 1.00 47.47 291 MET A N 1
ATOM 2464 C CA . MET A 1 291 ? 28.265 5.352 -24.722 1.00 47.47 291 MET A CA 1
ATOM 2465 C C . MET A 1 291 ? 27.582 5.745 -26.039 1.00 47.47 291 MET A C 1
ATOM 2467 O O . MET A 1 291 ? 26.585 5.138 -26.426 1.00 47.47 291 MET A O 1
ATOM 2471 N N . TYR A 1 292 ? 28.155 6.707 -26.770 1.00 50.97 292 TYR A N 1
ATOM 2472 C CA . TYR A 1 292 ? 27.671 7.103 -28.096 1.00 50.97 292 TYR A CA 1
ATOM 2473 C C . TYR A 1 292 ? 27.796 5.955 -29.110 1.00 50.97 292 TYR A C 1
ATOM 2475 O O . TYR A 1 292 ? 26.868 5.694 -29.873 1.00 50.97 292 TYR A O 1
ATOM 2483 N N . ARG A 1 293 ? 28.903 5.197 -29.075 1.00 50.22 293 ARG A N 1
ATOM 2484 C CA . ARG A 1 293 ? 29.087 4.003 -29.921 1.00 50.22 293 ARG A CA 1
ATOM 2485 C C . ARG A 1 293 ? 28.043 2.929 -29.625 1.00 50.22 293 ARG A C 1
ATOM 2487 O O . ARG A 1 293 ? 27.529 2.318 -30.561 1.00 50.22 293 ARG A O 1
ATOM 2494 N N . THR A 1 294 ? 27.698 2.725 -28.356 1.00 47.16 294 THR A N 1
ATOM 2495 C CA . THR A 1 294 ? 26.688 1.732 -27.978 1.00 47.16 294 THR A CA 1
ATOM 2496 C C . THR A 1 294 ? 25.263 2.200 -28.264 1.00 47.16 294 THR A C 1
ATOM 2498 O O . THR A 1 294 ? 24.477 1.396 -28.751 1.00 47.16 294 THR A O 1
ATOM 2501 N N . TYR A 1 295 ? 24.937 3.489 -28.096 1.00 49.38 295 TYR A N 1
ATOM 2502 C CA . TYR A 1 295 ? 23.661 4.055 -28.561 1.00 49.38 295 TYR A CA 1
ATOM 2503 C C . TYR A 1 295 ? 23.455 3.777 -30.055 1.00 49.38 295 TYR A C 1
ATOM 2505 O O . TYR A 1 295 ? 22.437 3.212 -30.446 1.00 49.38 295 TYR A O 1
ATOM 2513 N N . ILE A 1 296 ? 24.468 4.065 -30.877 1.00 54.88 296 ILE A N 1
ATOM 2514 C CA . ILE A 1 296 ? 24.443 3.781 -32.317 1.00 54.88 296 ILE A CA 1
ATOM 2515 C C . ILE A 1 296 ? 24.328 2.270 -32.605 1.00 54.88 296 ILE A C 1
ATOM 2517 O O . ILE A 1 296 ? 23.615 1.885 -33.529 1.00 54.88 296 ILE A O 1
ATOM 2521 N N . LYS A 1 297 ? 24.966 1.401 -31.806 1.00 51.94 297 LYS A N 1
ATOM 2522 C CA . LYS A 1 297 ? 24.908 -0.067 -31.956 1.00 51.94 297 LYS A CA 1
ATOM 2523 C C . LYS A 1 297 ? 23.549 -0.667 -31.565 1.00 51.94 297 LYS A C 1
ATOM 2525 O O . LYS A 1 297 ? 23.035 -1.523 -32.274 1.00 51.94 297 LYS A O 1
ATOM 2530 N N . CYS A 1 298 ? 22.944 -0.226 -30.464 1.00 45.91 298 CYS A N 1
ATOM 2531 C CA . CYS A 1 298 ? 21.602 -0.655 -30.060 1.00 45.91 298 CYS A CA 1
ATOM 2532 C C . CYS A 1 298 ? 20.540 -0.137 -31.041 1.00 45.91 298 CYS A C 1
ATOM 2534 O O . CYS A 1 298 ? 19.579 -0.838 -31.352 1.00 45.91 298 CYS A O 1
ATOM 2536 N N . TYR A 1 299 ? 20.745 1.067 -31.573 1.00 49.34 299 TYR A N 1
ATOM 2537 C CA . TYR A 1 299 ? 19.876 1.671 -32.573 1.00 49.34 299 TYR A CA 1
ATOM 2538 C C . TYR A 1 299 ? 19.958 0.965 -33.934 1.00 49.34 299 TYR A C 1
ATOM 2540 O O . TYR A 1 299 ? 18.925 0.714 -34.551 1.00 49.34 299 TYR A O 1
ATOM 2548 N N . SER A 1 300 ? 21.154 0.559 -34.377 1.00 50.34 300 SER A N 1
ATOM 2549 C CA . SER A 1 300 ? 21.320 -0.206 -35.622 1.00 50.34 300 SER A CA 1
ATOM 2550 C C . SER A 1 300 ? 20.720 -1.616 -35.551 1.00 50.34 300 SER A C 1
ATOM 2552 O O . SER A 1 300 ? 20.253 -2.141 -36.560 1.00 50.34 300 SER A O 1
ATOM 2554 N N . MET A 1 301 ? 20.650 -2.215 -34.356 1.00 47.53 301 MET A N 1
ATOM 2555 C CA . MET A 1 301 ? 19.898 -3.456 -34.125 1.00 47.53 301 MET A CA 1
ATOM 2556 C C . MET A 1 301 ? 18.375 -3.264 -34.258 1.00 47.53 301 MET A C 1
ATOM 2558 O O . MET A 1 301 ? 17.680 -4.210 -34.622 1.00 47.53 301 MET A O 1
ATOM 2562 N N . TYR A 1 302 ? 17.857 -2.059 -33.994 1.00 42.25 302 TYR A N 1
ATOM 2563 C CA . TYR A 1 302 ? 16.431 -1.710 -34.083 1.00 42.25 302 TYR A CA 1
ATOM 2564 C C . TYR A 1 302 ? 16.005 -1.224 -35.483 1.00 42.25 302 TYR A C 1
ATOM 2566 O O . TYR A 1 302 ? 14.875 -1.456 -35.906 1.00 42.25 302 TYR A O 1
ATOM 2574 N N . SER A 1 303 ? 16.899 -0.581 -36.244 1.00 44.91 303 SER A N 1
ATOM 2575 C CA . SER A 1 303 ? 16.598 -0.017 -37.573 1.00 44.91 303 SER A CA 1
ATOM 2576 C C . SER A 1 303 ? 16.364 -1.056 -38.678 1.00 44.91 303 SER A C 1
ATOM 2578 O O . SER A 1 303 ? 15.922 -0.697 -39.766 1.00 44.91 303 SER A O 1
ATOM 2580 N N . ASN A 1 304 ? 16.632 -2.340 -38.418 1.00 47.66 304 ASN A N 1
ATOM 2581 C CA . ASN A 1 304 ? 16.364 -3.424 -39.368 1.00 47.66 304 ASN A CA 1
ATOM 2582 C C . ASN A 1 304 ? 14.897 -3.897 -39.371 1.00 47.66 304 ASN A C 1
ATOM 2584 O O . ASN A 1 304 ? 14.560 -4.764 -40.174 1.00 47.66 304 ASN A O 1
ATOM 2588 N N . THR A 1 305 ? 14.011 -3.351 -38.520 1.00 44.22 305 THR A N 1
ATOM 2589 C CA . THR A 1 305 ? 12.631 -3.862 -38.390 1.00 44.22 305 THR A CA 1
ATOM 2590 C C . THR A 1 305 ? 11.477 -2.866 -38.574 1.00 44.22 305 THR A C 1
ATOM 2592 O O . THR A 1 305 ? 10.344 -3.341 -38.575 1.00 44.22 305 THR A O 1
ATOM 2595 N N . ARG A 1 306 ? 11.659 -1.552 -38.823 1.00 36.84 306 ARG A N 1
ATOM 2596 C CA . ARG A 1 306 ? 10.560 -0.669 -39.314 1.00 36.84 306 ARG A CA 1
ATOM 2597 C C . ARG A 1 306 ? 11.026 0.708 -39.820 1.00 36.84 306 ARG A C 1
ATOM 2599 O O . ARG A 1 306 ? 12.061 1.229 -39.433 1.00 36.84 306 ARG A O 1
ATOM 2606 N N . THR A 1 307 ? 10.239 1.261 -40.739 1.00 35.41 307 THR A N 1
ATOM 2607 C CA . THR A 1 307 ? 10.616 2.103 -41.887 1.00 35.41 307 THR A CA 1
ATOM 2608 C C . THR A 1 307 ? 10.559 3.636 -41.718 1.00 35.41 307 THR A C 1
ATOM 2610 O O . THR A 1 307 ? 9.627 4.187 -41.144 1.00 35.41 307 THR A O 1
ATOM 2613 N N . LYS A 1 308 ? 11.495 4.295 -42.424 1.00 37.09 308 LYS A N 1
ATOM 2614 C CA . LYS A 1 308 ? 11.440 5.557 -43.211 1.00 37.09 308 LYS A CA 1
ATOM 2615 C C . LYS A 1 308 ? 11.188 6.935 -42.563 1.00 37.09 308 LYS A C 1
ATOM 2617 O O . LYS A 1 308 ? 11.786 7.880 -43.064 1.00 37.09 308 LYS A O 1
ATOM 2622 N N . SER A 1 309 ? 10.427 7.106 -41.481 1.00 40.00 309 SER A N 1
ATOM 2623 C CA . SER A 1 309 ? 10.183 8.464 -40.917 1.00 40.00 309 SER A CA 1
ATOM 2624 C C . SER A 1 309 ? 11.353 9.032 -40.094 1.00 40.00 309 SER A C 1
ATOM 2626 O O . SER A 1 309 ? 11.392 10.209 -39.749 1.00 40.00 309 SER A O 1
ATOM 2628 N N . LEU A 1 310 ? 12.334 8.188 -39.784 1.00 36.75 310 LEU A N 1
ATOM 2629 C CA . LEU A 1 310 ? 13.385 8.460 -38.806 1.00 36.75 310 LEU A CA 1
ATOM 2630 C C . LEU A 1 310 ? 14.636 9.135 -39.405 1.00 36.75 310 LEU A C 1
ATOM 2632 O O . LEU A 1 310 ? 15.375 9.813 -38.692 1.00 36.75 310 LEU A O 1
ATOM 2636 N N . ASN A 1 311 ? 14.846 9.010 -40.721 1.00 37.44 311 ASN A N 1
ATOM 2637 C CA . ASN A 1 311 ? 15.951 9.675 -41.425 1.00 37.44 311 ASN A CA 1
ATOM 2638 C C . ASN A 1 311 ? 15.790 11.206 -41.440 1.00 37.44 311 ASN A C 1
ATOM 2640 O O . ASN A 1 311 ? 16.788 11.921 -41.396 1.00 37.44 311 ASN A O 1
ATOM 2644 N N . GLU A 1 312 ? 14.553 11.708 -41.428 1.00 36.38 312 GLU A N 1
ATOM 2645 C CA . GLU A 1 312 ? 14.266 13.148 -41.366 1.00 36.38 312 GLU A CA 1
ATOM 2646 C C . GLU A 1 312 ? 14.553 13.732 -39.970 1.00 36.38 312 GLU A C 1
ATOM 2648 O O . GLU A 1 312 ? 15.033 14.859 -39.856 1.00 36.38 312 GLU A O 1
ATOM 2653 N N . PHE A 1 313 ? 14.368 12.942 -38.904 1.00 36.56 313 PHE A N 1
ATOM 2654 C CA . PHE A 1 313 ? 14.660 13.352 -37.524 1.00 36.56 313 PHE A CA 1
ATOM 2655 C C . PHE A 1 313 ? 16.170 13.378 -37.220 1.00 36.56 313 PHE A C 1
ATOM 2657 O O . PHE A 1 313 ? 16.671 14.296 -36.568 1.00 36.56 313 PHE A O 1
ATOM 2664 N N . LEU A 1 314 ? 16.924 12.400 -37.738 1.00 35.22 314 LEU A N 1
ATOM 2665 C CA . LEU A 1 314 ? 18.379 12.306 -37.552 1.00 35.22 314 LEU A CA 1
ATOM 2666 C C . LEU A 1 314 ? 19.159 13.436 -38.242 1.00 35.22 314 LEU A C 1
ATOM 2668 O O . LEU A 1 314 ? 20.241 13.802 -37.779 1.00 35.22 314 LEU A O 1
ATOM 2672 N N . MET A 1 315 ? 18.621 14.012 -39.319 1.00 34.94 315 MET A N 1
ATOM 2673 C CA . MET A 1 315 ? 19.284 15.097 -40.046 1.00 34.94 315 MET A CA 1
ATOM 2674 C C . MET A 1 315 ? 19.362 16.390 -39.214 1.00 34.94 315 MET A C 1
ATOM 2676 O O . MET A 1 315 ? 20.356 17.110 -39.298 1.00 34.94 315 MET A O 1
ATOM 2680 N N . TYR A 1 316 ? 18.373 16.649 -38.352 1.00 32.47 316 TYR A N 1
ATOM 2681 C CA . TYR A 1 316 ? 18.307 17.867 -37.537 1.00 32.47 316 TYR A CA 1
ATOM 2682 C C . TYR A 1 316 ? 19.231 17.840 -36.308 1.00 32.47 316 TYR A C 1
ATOM 2684 O O . TYR A 1 316 ? 19.941 18.811 -36.051 1.00 32.47 316 TYR A O 1
ATOM 2692 N N . GLU A 1 317 ? 19.286 16.730 -35.565 1.00 37.41 317 GLU A N 1
ATOM 2693 C CA . GLU A 1 317 ? 20.136 16.629 -34.361 1.00 37.41 317 GLU A CA 1
ATOM 2694 C C . GLU A 1 317 ? 21.594 16.267 -34.703 1.00 37.41 317 GLU A C 1
ATOM 2696 O O . GLU A 1 317 ? 22.529 16.709 -34.030 1.00 37.41 317 GLU A O 1
ATOM 2701 N N . GLY A 1 318 ? 21.813 15.532 -35.802 1.00 39.84 318 GLY A N 1
ATOM 2702 C CA . GLY A 1 318 ? 23.148 15.175 -36.283 1.00 39.84 318 GLY A CA 1
ATOM 2703 C C . GLY A 1 318 ? 23.987 16.381 -36.718 1.00 39.84 318 GLY A C 1
ATOM 2704 O O . GLY A 1 318 ? 25.202 16.362 -36.532 1.00 39.84 318 GLY A O 1
ATOM 2705 N N . LEU A 1 319 ? 23.366 17.446 -37.241 1.00 32.09 319 LEU A N 1
ATOM 2706 C CA . LEU A 1 319 ? 24.053 18.685 -37.638 1.00 32.09 319 LEU A CA 1
ATOM 2707 C C . LEU A 1 319 ? 24.498 19.530 -36.437 1.00 32.09 319 LEU A C 1
ATOM 2709 O O . LEU A 1 319 ? 25.576 20.125 -36.476 1.00 32.09 319 LEU A O 1
ATOM 2713 N N . TYR A 1 320 ? 23.711 19.545 -35.358 1.00 29.36 320 TYR A N 1
ATOM 2714 C CA . TYR A 1 320 ? 24.024 20.320 -34.154 1.00 29.36 320 TYR A CA 1
ATOM 2715 C C . TYR A 1 320 ? 25.211 19.716 -33.389 1.00 29.36 320 TYR A C 1
ATOM 2717 O O . TYR A 1 320 ? 26.119 20.430 -32.970 1.00 29.36 320 TYR A O 1
ATOM 2725 N N . ILE A 1 321 ? 25.259 18.382 -33.296 1.00 34.38 321 ILE A N 1
ATOM 2726 C CA . ILE A 1 321 ? 26.359 17.648 -32.653 1.00 34.38 321 ILE A CA 1
ATOM 2727 C C . ILE A 1 321 ? 27.623 17.656 -33.530 1.00 34.38 321 ILE A C 1
ATOM 2729 O O . ILE A 1 321 ? 28.729 17.798 -33.007 1.00 34.38 321 ILE A O 1
ATOM 2733 N N . ARG A 1 322 ? 27.493 17.578 -34.868 1.00 34.06 322 ARG A N 1
ATOM 2734 C CA . ARG A 1 322 ? 28.647 17.662 -35.789 1.00 34.06 322 ARG A CA 1
ATOM 2735 C C . ARG A 1 322 ? 29.425 18.965 -35.641 1.00 34.06 322 ARG A C 1
ATOM 2737 O O . ARG A 1 322 ? 30.645 18.941 -35.751 1.00 34.06 322 ARG A O 1
ATOM 2744 N N . ARG A 1 323 ? 28.732 20.083 -35.408 1.00 28.58 323 ARG A N 1
ATOM 2745 C CA . ARG A 1 323 ? 29.352 21.412 -35.355 1.00 28.58 323 ARG A CA 1
ATOM 2746 C C . ARG A 1 323 ? 30.225 21.605 -34.114 1.00 28.58 323 ARG A C 1
ATOM 2748 O O . ARG A 1 323 ? 31.259 22.237 -34.215 1.00 28.58 323 ARG A O 1
ATOM 2755 N N . VAL A 1 324 ? 29.849 21.002 -32.984 1.00 33.59 324 VAL A N 1
ATOM 2756 C CA . VAL A 1 324 ? 30.622 21.080 -31.730 1.00 33.59 324 VAL A CA 1
ATOM 2757 C C . VAL A 1 324 ? 31.836 20.140 -31.747 1.00 33.59 324 VAL A C 1
ATOM 2759 O O . VAL A 1 324 ? 32.869 20.459 -31.176 1.00 33.59 324 VAL A O 1
ATOM 2762 N N . TYR A 1 325 ? 31.738 18.991 -32.425 1.00 33.06 325 TYR A N 1
ATOM 2763 C CA . TYR A 1 325 ? 32.795 17.970 -32.412 1.00 33.06 325 TYR A CA 1
ATOM 2764 C C . TYR A 1 325 ? 33.860 18.117 -33.510 1.00 33.06 325 TYR A C 1
ATOM 2766 O O . TYR A 1 325 ? 34.972 17.626 -33.325 1.00 33.06 325 TYR A O 1
ATOM 2774 N N . ILE A 1 326 ? 33.557 18.743 -34.655 1.00 31.53 326 ILE A N 1
ATOM 2775 C CA . ILE A 1 326 ? 34.538 18.880 -35.751 1.00 31.53 326 ILE A CA 1
ATOM 2776 C C . ILE A 1 326 ? 35.696 19.810 -35.359 1.00 31.53 326 ILE A C 1
ATOM 2778 O O . ILE A 1 326 ? 36.844 19.491 -35.675 1.00 31.53 326 ILE A O 1
ATOM 2782 N N . ASP A 1 327 ? 35.420 20.881 -34.613 1.00 30.41 327 ASP A N 1
ATOM 2783 C CA . ASP A 1 327 ? 36.439 21.865 -34.223 1.00 30.41 327 ASP A CA 1
ATOM 2784 C C . ASP A 1 327 ? 37.465 21.288 -33.226 1.00 30.41 327 ASP A C 1
ATOM 2786 O O . ASP A 1 327 ? 38.633 21.673 -33.234 1.00 30.41 327 ASP A O 1
ATOM 2790 N N . ASP A 1 328 ? 37.071 20.277 -32.444 1.00 32.72 328 ASP A N 1
ATOM 2791 C CA . ASP A 1 328 ? 37.912 19.649 -31.415 1.00 32.72 328 ASP A CA 1
ATOM 2792 C C . ASP A 1 328 ? 38.704 18.430 -31.941 1.00 32.72 328 ASP A C 1
ATOM 2794 O O . ASP A 1 328 ? 39.799 18.109 -31.468 1.00 32.72 328 ASP A O 1
ATOM 2798 N N . ILE A 1 329 ? 38.183 17.751 -32.974 1.00 34.56 329 ILE A N 1
ATOM 2799 C CA . ILE A 1 329 ? 38.831 16.591 -33.616 1.00 34.56 329 ILE A CA 1
ATOM 2800 C C . ILE A 1 329 ? 40.012 17.023 -34.497 1.00 34.56 329 ILE A C 1
ATOM 2802 O O . ILE A 1 329 ? 41.011 16.301 -34.578 1.00 34.56 329 ILE A O 1
ATOM 2806 N N . PHE A 1 330 ? 39.942 18.200 -35.129 1.00 31.92 330 PHE A N 1
ATOM 2807 C CA . PHE A 1 330 ? 40.975 18.650 -36.071 1.00 31.92 330 PHE A CA 1
ATOM 2808 C C . PHE A 1 330 ? 42.328 18.952 -35.397 1.00 31.92 330 PHE A C 1
ATOM 2810 O O . PHE A 1 330 ? 43.364 18.963 -36.059 1.00 31.92 330 PHE A O 1
ATOM 2817 N N . LEU A 1 331 ? 42.350 19.118 -34.069 1.00 34.34 331 LEU A N 1
ATOM 2818 C CA . LEU A 1 331 ? 43.552 19.470 -33.309 1.00 34.34 331 LEU A CA 1
ATOM 2819 C C . LEU A 1 331 ? 44.347 18.274 -32.747 1.00 34.34 331 LEU A C 1
ATOM 2821 O O . LEU A 1 331 ? 45.451 18.492 -32.248 1.00 34.34 331 LEU A O 1
ATOM 2825 N N . ARG A 1 332 ? 43.847 17.022 -32.791 1.00 33.75 332 ARG A N 1
ATOM 2826 C CA . ARG A 1 332 ? 44.456 15.924 -31.994 1.00 33.75 332 ARG A CA 1
ATOM 2827 C C . ARG A 1 332 ? 44.826 14.607 -32.679 1.00 33.75 332 ARG A C 1
ATOM 2829 O O . ARG A 1 332 ? 45.489 13.803 -32.030 1.00 33.75 332 ARG A O 1
ATOM 2836 N N . GLU A 1 333 ? 44.516 14.360 -33.951 1.00 34.22 333 GLU A N 1
ATOM 2837 C CA . GLU A 1 333 ? 44.882 13.078 -34.592 1.00 34.22 333 GLU A CA 1
ATOM 2838 C C . GLU A 1 333 ? 45.813 13.224 -35.814 1.00 34.22 333 GLU A C 1
ATOM 2840 O O . GLU A 1 333 ? 45.481 12.842 -36.931 1.00 34.22 333 GLU A O 1
ATOM 2845 N N . GLN A 1 334 ? 47.059 13.658 -35.584 1.00 36.44 334 GLN A N 1
ATOM 2846 C CA . GLN A 1 334 ? 48.199 13.068 -36.297 1.00 36.44 334 GLN A CA 1
ATOM 2847 C C . GLN A 1 334 ? 48.696 11.876 -35.472 1.00 36.44 334 GLN A C 1
ATOM 2849 O O . GLN A 1 334 ? 49.410 12.089 -34.497 1.00 36.44 334 GLN A O 1
ATOM 2854 N N . ARG A 1 335 ? 48.300 10.648 -35.851 1.00 35.12 335 ARG A N 1
ATOM 2855 C CA . ARG A 1 335 ? 48.967 9.338 -35.606 1.00 35.12 335 ARG A CA 1
ATOM 2856 C C . ARG A 1 335 ? 47.939 8.207 -35.470 1.00 35.12 335 ARG A C 1
ATOM 2858 O O . ARG A 1 335 ? 47.706 7.703 -34.377 1.00 35.12 335 ARG A O 1
ATOM 2865 N N . ASN A 1 336 ? 47.381 7.734 -36.587 1.00 35.22 336 ASN A N 1
ATOM 2866 C CA . ASN A 1 336 ? 47.041 6.309 -36.707 1.00 35.22 336 ASN A CA 1
ATOM 2867 C C . ASN A 1 336 ? 46.890 5.869 -38.176 1.00 35.22 336 ASN A C 1
ATOM 2869 O O . ASN A 1 336 ? 45.801 5.785 -38.741 1.00 35.22 336 ASN A O 1
ATOM 2873 N N . THR A 1 337 ? 48.021 5.589 -38.817 1.00 38.22 337 THR A N 1
ATOM 2874 C CA . THR A 1 337 ? 48.146 5.333 -40.263 1.00 38.22 337 THR A CA 1
ATOM 2875 C C . THR A 1 337 ? 47.514 4.014 -40.733 1.00 38.22 337 THR A C 1
ATOM 2877 O O . THR A 1 337 ? 47.259 3.852 -41.922 1.00 38.22 337 THR A O 1
ATOM 2880 N N . LYS A 1 338 ? 47.194 3.071 -39.831 1.00 35.19 338 LYS A N 1
ATOM 2881 C CA . LYS A 1 338 ? 46.583 1.779 -40.208 1.00 35.19 338 LYS A CA 1
ATOM 2882 C C . LYS A 1 338 ? 45.067 1.854 -40.421 1.00 35.19 338 LYS A C 1
ATOM 2884 O O . LYS A 1 338 ? 44.563 1.233 -41.351 1.00 35.19 338 LYS A O 1
ATOM 2889 N N . LEU A 1 339 ? 44.351 2.648 -39.620 1.00 34.66 339 LEU A N 1
ATOM 2890 C CA . LEU A 1 339 ? 42.912 2.873 -39.810 1.00 34.66 339 LEU A CA 1
ATOM 2891 C C . LEU A 1 339 ? 42.651 3.778 -41.025 1.00 34.66 339 LEU A C 1
ATOM 2893 O O . LEU A 1 339 ? 41.706 3.553 -41.777 1.00 34.66 339 LEU A O 1
ATOM 2897 N N . PHE A 1 340 ? 43.547 4.742 -41.261 1.00 35.09 340 PHE A N 1
ATOM 2898 C CA . PHE A 1 340 ? 43.509 5.619 -42.431 1.00 35.09 340 PHE A CA 1
ATOM 2899 C C . PHE A 1 340 ? 43.636 4.833 -43.748 1.00 35.09 340 PHE A C 1
ATOM 2901 O O . PHE A 1 340 ? 42.831 5.031 -44.654 1.00 35.09 340 PHE A O 1
ATOM 2908 N N . ASN A 1 341 ? 44.563 3.869 -43.829 1.00 33.34 341 ASN A N 1
ATOM 2909 C CA . ASN A 1 341 ? 44.743 3.039 -45.028 1.00 33.34 341 ASN A CA 1
ATOM 2910 C C . ASN A 1 341 ? 43.571 2.079 -45.288 1.00 33.34 341 ASN A C 1
ATOM 2912 O O . ASN A 1 341 ? 43.247 1.822 -46.445 1.00 33.34 341 ASN A O 1
ATOM 2916 N N . TRP A 1 342 ? 42.894 1.596 -44.241 1.00 33.38 342 TRP A N 1
ATOM 2917 C CA . TRP A 1 342 ? 41.695 0.765 -44.400 1.00 33.38 342 TRP A CA 1
ATOM 2918 C C . TRP A 1 342 ? 40.498 1.581 -44.919 1.00 33.38 342 TRP A C 1
ATOM 2920 O O . TRP A 1 342 ? 39.827 1.168 -45.862 1.00 33.38 342 TRP A O 1
ATOM 2930 N N . ILE A 1 343 ? 40.289 2.794 -44.391 1.00 33.53 343 ILE A N 1
ATOM 2931 C CA . ILE A 1 343 ? 39.239 3.714 -44.863 1.00 33.53 343 ILE A CA 1
ATOM 2932 C C . ILE A 1 343 ? 39.512 4.188 -46.304 1.00 33.53 343 ILE A C 1
ATOM 2934 O O . ILE A 1 343 ? 38.578 4.317 -47.096 1.00 33.53 343 ILE A O 1
ATOM 2938 N N . TYR A 1 344 ? 40.779 4.407 -46.673 1.00 35.56 344 TYR A N 1
ATOM 2939 C CA . TYR A 1 344 ? 41.164 4.817 -48.028 1.00 35.56 344 TYR A CA 1
ATOM 2940 C C . TYR A 1 344 ? 40.911 3.709 -49.067 1.00 35.56 344 TYR A C 1
ATOM 2942 O O . TYR A 1 344 ? 40.406 3.987 -50.152 1.00 35.56 344 TYR A O 1
ATOM 2950 N N . GLN A 1 345 ? 41.157 2.441 -48.715 1.00 32.41 345 GLN A N 1
ATOM 2951 C CA . GLN A 1 345 ? 40.864 1.289 -49.581 1.00 32.41 345 GLN A CA 1
ATOM 2952 C C . GLN A 1 345 ? 39.360 1.029 -49.763 1.00 32.41 345 GLN A C 1
ATOM 2954 O O . GLN A 1 345 ? 38.943 0.521 -50.803 1.00 32.41 345 GLN A O 1
ATOM 2959 N N . CYS A 1 346 ? 38.523 1.412 -48.795 1.00 32.72 346 CYS A N 1
ATOM 2960 C CA . CYS A 1 346 ? 37.068 1.358 -48.953 1.00 32.72 346 CYS A CA 1
ATOM 2961 C C . CYS A 1 346 ? 36.521 2.475 -49.861 1.00 32.72 346 CYS A C 1
ATOM 2963 O O . CYS A 1 346 ? 35.444 2.313 -50.430 1.00 32.72 346 CYS A O 1
ATOM 2965 N N . LYS A 1 347 ? 37.256 3.585 -50.037 1.00 34.88 347 LYS A N 1
ATOM 2966 C CA . LYS A 1 347 ? 36.886 4.673 -50.959 1.00 34.88 347 LYS A CA 1
ATOM 2967 C C . LYS A 1 347 ? 37.200 4.373 -52.427 1.00 34.88 347 LYS A C 1
ATOM 2969 O O . LYS A 1 347 ? 36.525 4.919 -53.287 1.00 34.88 347 LYS A O 1
ATOM 2974 N N . SER A 1 348 ? 38.148 3.486 -52.736 1.00 32.50 348 SER A N 1
ATOM 2975 C CA . SER A 1 348 ? 38.526 3.174 -54.127 1.00 32.50 348 SER A CA 1
ATOM 2976 C C . SER A 1 348 ? 37.648 2.111 -54.806 1.00 32.50 348 SER A C 1
ATOM 2978 O O . SER A 1 348 ? 38.039 1.572 -55.838 1.00 32.50 348 SER A O 1
ATOM 2980 N N . LYS A 1 349 ? 36.495 1.750 -54.221 1.00 36.41 349 LYS A N 1
ATOM 2981 C CA . LYS A 1 349 ? 35.550 0.770 -54.792 1.00 36.41 349 LYS A CA 1
ATOM 2982 C C . LYS A 1 349 ? 34.160 1.317 -55.120 1.00 36.41 349 LYS A C 1
ATOM 2984 O O . LYS A 1 349 ? 33.324 0.543 -55.563 1.00 36.41 349 LYS A O 1
ATOM 2989 N N . ASN A 1 350 ? 33.933 2.619 -54.965 1.00 32.31 350 ASN A N 1
ATOM 2990 C CA . ASN A 1 350 ? 32.722 3.276 -55.449 1.00 32.31 350 ASN A CA 1
ATOM 2991 C C . ASN A 1 350 ? 33.121 4.495 -56.284 1.00 32.31 350 ASN A C 1
ATOM 2993 O O . ASN A 1 350 ? 33.281 5.593 -55.753 1.00 32.31 350 ASN A O 1
ATOM 2997 N N . ASP A 1 351 ? 33.287 4.278 -57.587 1.00 28.58 351 ASP A N 1
ATOM 2998 C CA . ASP A 1 351 ? 33.209 5.351 -58.573 1.00 28.58 351 ASP A CA 1
ATOM 2999 C C . ASP A 1 351 ? 31.804 5.958 -58.528 1.00 28.58 351 ASP A C 1
ATOM 3001 O O . ASP A 1 351 ? 30.822 5.227 -58.629 1.00 28.58 351 ASP A O 1
ATOM 3005 N N . ILE A 1 352 ? 31.730 7.279 -58.344 1.00 28.36 352 ILE A N 1
ATOM 3006 C CA . ILE A 1 352 ? 30.839 8.230 -59.031 1.00 28.36 352 ILE A CA 1
ATOM 3007 C C . ILE A 1 352 ? 31.329 9.642 -58.649 1.00 28.36 352 ILE A C 1
ATOM 3009 O O . ILE A 1 352 ? 31.193 10.108 -57.520 1.00 28.36 352 ILE A O 1
ATOM 3013 N N . THR A 1 353 ? 32.010 10.243 -59.624 1.00 29.19 353 THR A N 1
ATOM 3014 C CA . THR A 1 353 ? 32.034 11.655 -60.047 1.00 29.19 353 THR A CA 1
ATOM 3015 C C . THR A 1 353 ? 31.345 12.701 -59.160 1.00 29.19 353 THR A C 1
ATOM 3017 O O . THR A 1 353 ? 30.140 12.626 -58.951 1.00 29.19 353 THR A O 1
ATOM 3020 N N . THR A 1 354 ? 32.082 13.752 -58.786 1.00 28.83 354 THR A N 1
ATOM 3021 C CA . THR A 1 354 ? 32.034 15.070 -59.464 1.00 28.83 354 THR A CA 1
ATOM 3022 C C . THR A 1 354 ? 33.145 15.972 -58.917 1.00 28.83 354 THR A C 1
ATOM 3024 O O . THR A 1 354 ? 33.151 16.321 -57.736 1.00 28.83 354 THR A O 1
ATOM 3027 N N . GLU A 1 355 ? 34.073 16.353 -59.796 1.00 27.78 355 GLU A N 1
ATOM 3028 C CA . GLU A 1 355 ? 34.779 17.633 -59.728 1.00 27.78 355 GLU A CA 1
ATOM 3029 C C . GLU A 1 355 ? 33.755 18.772 -59.720 1.00 27.78 355 GLU A C 1
ATOM 3031 O O . GLU A 1 355 ? 32.852 18.754 -60.548 1.00 27.78 355 GLU A O 1
ATOM 3036 N N . THR A 1 356 ? 33.909 19.738 -58.810 1.00 28.97 356 THR A N 1
ATOM 3037 C CA . THR A 1 356 ? 34.055 21.173 -59.131 1.00 28.97 356 THR A CA 1
ATOM 3038 C C . THR A 1 356 ? 34.254 21.977 -57.840 1.00 28.97 356 THR A C 1
ATOM 3040 O O . THR A 1 356 ? 33.462 21.880 -56.909 1.00 28.97 356 THR A O 1
ATOM 3043 N N . GLU A 1 357 ? 35.316 22.790 -57.843 1.00 28.52 357 GLU A N 1
ATOM 3044 C CA . GLU A 1 357 ? 35.470 24.048 -57.092 1.00 28.52 357 GLU A CA 1
ATOM 3045 C C . GLU A 1 357 ? 35.735 23.997 -55.573 1.00 28.52 357 GLU A C 1
ATOM 3047 O O . GLU A 1 357 ? 34.917 24.389 -54.748 1.00 28.52 357 GLU A O 1
ATOM 3052 N N . ILE A 1 358 ? 36.985 23.684 -55.206 1.00 26.98 358 ILE A N 1
ATOM 3053 C CA . ILE A 1 358 ? 37.666 24.389 -54.105 1.00 26.98 358 ILE A CA 1
ATOM 3054 C C . ILE A 1 358 ? 38.996 24.912 -54.651 1.00 26.98 358 ILE A C 1
ATOM 3056 O O . ILE A 1 358 ? 40.033 24.265 -54.556 1.00 26.98 358 ILE A O 1
ATOM 3060 N N . ASN A 1 359 ? 38.941 26.093 -55.258 1.00 29.02 359 ASN A N 1
ATOM 3061 C CA . ASN A 1 359 ? 40.077 26.990 -55.427 1.00 29.02 359 ASN A CA 1
ATOM 3062 C C . ASN A 1 359 ? 39.600 28.388 -55.024 1.00 29.02 359 ASN A C 1
ATOM 3064 O O . ASN A 1 359 ? 38.508 28.795 -55.412 1.00 29.02 359 ASN A O 1
ATOM 3068 N N . ASN A 1 360 ? 40.457 29.108 -54.293 1.00 28.36 360 ASN A N 1
ATOM 3069 C CA . ASN A 1 360 ? 40.240 30.399 -53.618 1.00 28.36 360 ASN A CA 1
ATOM 3070 C C . ASN A 1 360 ? 39.568 30.203 -52.245 1.00 28.36 360 ASN A C 1
ATOM 3072 O O . ASN A 1 360 ? 38.395 29.885 -52.159 1.00 28.36 360 ASN A O 1
ATOM 3076 N N . VAL A 1 361 ? 40.264 30.318 -51.112 1.00 26.98 361 VAL A N 1
ATOM 3077 C CA . VAL A 1 361 ? 40.951 31.529 -50.648 1.00 26.98 361 VAL A CA 1
ATOM 3078 C C . VAL A 1 361 ? 42.175 31.153 -49.801 1.00 26.98 361 VAL A C 1
ATOM 3080 O O . VAL A 1 361 ? 42.047 30.619 -48.706 1.00 26.98 361 VAL A O 1
ATOM 3083 N N . ASN A 1 362 ? 43.364 31.490 -50.302 1.00 29.17 362 ASN A N 1
ATOM 3084 C CA . ASN A 1 362 ? 44.595 31.642 -49.527 1.00 29.17 362 ASN A CA 1
ATOM 3085 C C . ASN A 1 362 ? 45.158 33.033 -49.849 1.00 29.17 362 ASN A C 1
ATOM 3087 O O . ASN A 1 362 ? 45.856 33.193 -50.844 1.00 29.17 362 ASN A O 1
ATOM 3091 N N . LYS A 1 363 ? 44.792 34.036 -49.044 1.00 31.03 363 LYS A N 1
ATOM 3092 C CA . LYS A 1 363 ? 45.407 35.374 -48.881 1.00 31.03 363 LYS A CA 1
ATOM 3093 C C . LYS A 1 363 ? 44.834 35.892 -47.553 1.00 31.03 363 LYS A C 1
ATOM 3095 O O . LYS A 1 363 ? 43.620 35.904 -47.430 1.00 31.03 363 LYS A O 1
ATOM 3100 N N . HIS A 1 364 ? 45.546 36.304 -46.511 1.00 25.50 364 HIS A N 1
ATOM 3101 C CA . HIS A 1 364 ? 46.933 36.706 -46.262 1.00 25.50 364 HIS A CA 1
ATOM 3102 C C . HIS A 1 364 ? 47.143 36.643 -44.711 1.00 25.50 364 HIS A C 1
ATOM 3104 O O . HIS A 1 364 ? 46.203 36.252 -44.016 1.00 25.50 364 HIS A O 1
ATOM 3110 N N . PRO A 1 365 ? 48.327 36.947 -44.140 1.00 37.47 365 PRO A N 1
ATOM 3111 C CA . PRO A 1 365 ? 48.857 36.346 -42.924 1.00 37.47 365 PRO A CA 1
ATOM 3112 C C . PRO A 1 365 ? 48.832 37.343 -41.744 1.00 37.47 365 PRO A C 1
ATOM 3114 O O . PRO A 1 365 ? 48.296 38.441 -41.850 1.00 37.47 365 PRO A O 1
ATOM 3117 N N . ASP A 1 366 ? 49.487 36.941 -40.657 1.00 26.69 366 ASP A N 1
ATOM 3118 C CA . ASP A 1 366 ? 49.946 37.759 -39.528 1.00 26.69 366 ASP A CA 1
ATOM 3119 C C . ASP A 1 366 ? 49.019 37.869 -38.312 1.00 26.69 366 ASP A C 1
ATOM 3121 O O . ASP A 1 366 ? 48.254 38.806 -38.104 1.00 26.69 366 ASP A O 1
ATOM 3125 N N . ASN A 1 367 ? 49.204 36.878 -37.434 1.00 29.31 367 ASN A N 1
ATOM 3126 C CA . ASN A 1 367 ? 49.601 37.069 -36.036 1.00 29.31 367 ASN A CA 1
ATOM 3127 C C . ASN A 1 367 ? 49.557 38.513 -35.501 1.00 29.31 367 ASN A C 1
ATOM 3129 O O . ASN A 1 367 ? 50.450 39.310 -35.789 1.00 29.31 367 ASN A O 1
ATOM 3133 N N . LYS A 1 368 ? 48.669 38.750 -34.528 1.00 29.33 368 LYS A N 1
ATOM 3134 C CA . LYS A 1 368 ? 49.031 39.375 -33.243 1.00 29.33 368 LYS A CA 1
ATOM 3135 C C . LYS A 1 368 ? 47.931 39.173 -32.193 1.00 29.33 368 LYS A C 1
ATOM 3137 O O . LYS A 1 368 ? 46.836 39.706 -32.304 1.00 29.33 368 LYS A O 1
ATOM 3142 N N . LEU A 1 369 ? 48.272 38.367 -31.185 1.00 28.66 369 LEU A N 1
ATOM 3143 C CA . LEU A 1 369 ? 48.056 38.604 -29.750 1.00 28.66 369 LEU A CA 1
ATOM 3144 C C . LEU A 1 369 ? 47.320 39.913 -29.369 1.00 28.66 369 LEU A C 1
ATOM 3146 O O . LEU A 1 369 ? 47.838 40.977 -29.692 1.00 28.66 369 LEU A O 1
ATOM 3150 N N . LEU A 1 370 ? 46.266 39.840 -28.536 1.00 26.09 370 LEU A N 1
ATOM 3151 C CA . LEU A 1 370 ? 46.285 40.282 -27.120 1.00 26.09 370 LEU A CA 1
ATOM 3152 C C . LEU A 1 370 ? 44.911 40.112 -26.416 1.00 26.09 370 LEU A C 1
ATOM 3154 O O . LEU A 1 370 ? 43.883 40.516 -26.939 1.00 26.09 370 LEU A O 1
ATOM 3158 N N . TYR A 1 371 ? 44.964 39.523 -25.216 1.00 27.12 371 TYR A N 1
ATOM 3159 C CA . TYR A 1 371 ? 44.219 39.775 -23.965 1.00 27.12 371 TYR A CA 1
ATOM 3160 C C . TYR A 1 371 ? 42.974 40.705 -23.887 1.00 27.12 371 TYR A C 1
ATOM 3162 O O . TYR A 1 371 ? 42.990 41.823 -24.385 1.00 27.12 371 TYR A O 1
ATOM 3170 N N . LEU A 1 372 ? 42.056 40.285 -22.985 1.00 31.19 372 LEU A N 1
ATOM 3171 C CA . LEU A 1 372 ? 41.103 41.056 -22.141 1.00 31.19 372 LEU A CA 1
ATOM 3172 C C . LEU A 1 372 ? 39.858 41.663 -22.816 1.00 31.19 372 LEU A C 1
ATOM 3174 O O . LEU A 1 372 ? 39.919 42.768 -23.344 1.00 31.19 372 LEU A O 1
ATOM 3178 N N . LEU A 1 373 ? 38.689 41.022 -22.686 1.00 32.78 373 LEU A N 1
ATOM 3179 C CA . LEU A 1 373 ? 37.699 41.137 -21.592 1.00 32.78 373 LEU A CA 1
ATOM 3180 C C . LEU A 1 373 ? 36.499 40.222 -21.878 1.00 32.78 373 LEU A C 1
ATOM 3182 O O . LEU A 1 373 ? 36.090 40.155 -23.059 1.00 32.78 373 LEU A O 1
#

Secondary structure (DSSP, 8-state):
---HHHHHHHHHTS-HHHHHHHHHHTT--GGGTGGGHHHHHHHHHTT--HHHHHHHHHH-S----HHHHHHHHHTT-HHHHHHHHHTT--TT--EE-TTT-SSEE-HHHHHGGG--HHHHHHHHTSS--GGGS-HHHHHHHHHTT-HHHHHHHHH----THHHHHHHHHHHHHHHHHH--PPPHHHHHHHHHHHHHHHS----TTSPPTTS--HHHHHHHTT-HHHHHHHHHHHHHTT----TTPPPTTS--HHHHHHHTT-HHHHHHHHHHHHHTTPPP-----S--HHHHHHHHHHHHHHTTSS-STHHHHHHHHHHHHHHHHHHHHTTT----HHHHHHHHHHHTT------------------------

Radius of gyration: 33.19 Å; chains: 1; bounding box: 87×53×102 Å

pLDDT: mean 72.73, std 24.27, range [25.5, 98.25]

Foldseek 3Di:
DQDPVNLLVVLQPDDPVSNVVVCVVVVPACVVVVLCLVSLLSCVVVVGDPRSNVSSCVRGPDLLSQVSLLVCLLVVVLVVNVVSVVSVHNQQDWDQDPPPNLGTAHSLVSSFLVDDPVSVVSSLPDPYDCPSLAQQRLLRVLVVVVVVVLVCNLPDDRDCVVVVVVLVVVQCVCCVVPVDHDDPVRSVVVSVVSVLVPPPQHPQQDAHPQQDGQLQSCLLVPPLVSNVSVLVSCVVSVNDHPQQDAGPVRDGSLVSNVVVVPLSSNVVSVVSCVVVVNDHDPPDPPDDPPVVVVVVVNVVVVDVPDDDPCVVVCVVVVVVVCVVVVVVVVPDDPDDVVVVVVVVVVVVPDDDDDDDDDDDDDDDDDDDDDDDD

Sequence (373 aa):
MVTEEQLLKFIKDNTVDIINFYFNKYNINSKYFNNFNHILLYLIQSDASKENIEYIIKRQKNRDNVETLFYSIIEHKFDIAKFLIKNNANINGKIVDSITNCGYSNILEYCGPEIDFEQLRFILNTQMDTRLITSRFICSLISHKRIDILKYIFNYKFDNYTAYKLLLNQFIINGYKNKIGLTDKQIVRTIHQYQYKNYEIIDLNRYSYRNTYPLLLAILINNYDIVKLIIDYADRHNFLLNINQKGKKGYFPFFTAYINGNDDIIRLLLDYSYRHNIKISILINESCRDMYRTYIKCYSMYSNTRTKSLNEFLMYEGLYIRRVYIDDIFLREQRNTKLFNWIYQCKSKNDITTETEINNVNKHPDNKLLYLL